Protein AF-A0A922MBJ9-F1 (afdb_monomer)

InterPro domains:
  IPR007144 Small-subunit processome, Utp11 [PF03998] (1-184)
  IPR007144 Small-subunit processome, Utp11 [PTHR12838] (1-184)

Foldseek 3Di:
DVQWDDDPNDIDGRDDDDDDDPVRVLVVLVVVLVVLVVVLVVLVVVLVVLVVVDPCQVVVLVDDDDDDDDDDPPCVVVDDPCVVLQFDPVCPSRDPDTDHPVVVVVDDDDDDDPVRVVVVVVVNVVSVVVSVVSVVVSQQSVQVSLQSVVVSVCSDPQFDRWAFPAPADSRHHTDTHGPPDDDD

Structure (mmCIF, N/CA/C/O backbone):
data_AF-A0A922MBJ9-F1
#
_entry.id   AF-A0A922MBJ9-F1
#
loop_
_atom_site.group_PDB
_atom_site.id
_atom_site.type_symbol
_atom_site.label_atom_id
_atom_site.label_alt_id
_atom_site.label_comp_id
_atom_site.label_asym_id
_atom_site.label_entity_id
_atom_site.label_seq_id
_atom_site.pdbx_PDB_ins_code
_atom_site.Cartn_x
_atom_site.Cartn_y
_atom_site.Cartn_z
_atom_site.occupancy
_atom_site.B_iso_or_equiv
_atom_site.auth_seq_id
_atom_site.auth_comp_id
_atom_site.auth_asym_id
_atom_site.auth_atom_id
_atom_site.pdbx_PDB_model_num
ATOM 1 N N . MET A 1 1 ? 30.574 26.073 -37.437 1.00 51.22 1 MET A N 1
ATOM 2 C CA . MET A 1 1 ? 29.374 25.923 -38.297 1.00 51.22 1 MET A CA 1
ATOM 3 C C . MET A 1 1 ? 29.101 24.471 -38.732 1.00 51.22 1 MET A C 1
ATOM 5 O O . MET A 1 1 ? 28.467 24.276 -39.755 1.00 51.22 1 MET A O 1
ATOM 9 N N . ILE A 1 2 ? 29.544 23.437 -38.000 1.00 61.09 2 ILE A N 1
ATOM 10 C CA . ILE A 1 2 ? 29.374 22.032 -38.445 1.00 61.09 2 ILE A CA 1
ATOM 11 C C . ILE A 1 2 ? 28.211 21.325 -37.716 1.00 61.09 2 ILE A C 1
ATOM 13 O O . ILE A 1 2 ? 27.578 20.460 -38.304 1.00 61.09 2 ILE A O 1
ATOM 17 N N . ASN A 1 3 ? 27.855 21.749 -36.493 1.00 62.28 3 ASN A N 1
ATOM 18 C CA . ASN A 1 3 ? 26.753 21.175 -35.700 1.00 62.28 3 ASN A CA 1
ATOM 19 C C . ASN A 1 3 ? 25.772 22.255 -35.203 1.00 62.28 3 ASN A C 1
ATOM 21 O O . ASN A 1 3 ? 25.404 22.264 -34.034 1.00 62.28 3 ASN A O 1
ATOM 25 N N . SER A 1 4 ? 25.386 23.214 -36.047 1.00 74.44 4 SER A N 1
ATOM 26 C CA . SER A 1 4 ? 24.343 24.189 -35.699 1.00 74.44 4 SER A CA 1
ATOM 27 C C . SER A 1 4 ? 23.245 24.200 -36.755 1.00 74.44 4 SER A C 1
ATOM 29 O O . SER A 1 4 ? 23.520 24.146 -37.954 1.00 74.44 4 SER A O 1
ATOM 31 N N . ARG A 1 5 ? 21.986 24.236 -36.309 1.00 78.06 5 ARG A N 1
ATOM 32 C CA . ARG A 1 5 ? 20.805 24.303 -37.175 1.00 78.06 5 ARG A CA 1
ATOM 33 C C . ARG A 1 5 ? 20.012 25.552 -36.819 1.00 78.06 5 ARG A C 1
ATOM 35 O O . ARG A 1 5 ? 19.712 25.781 -35.652 1.00 78.06 5 ARG A O 1
ATOM 42 N N . VAL A 1 6 ? 19.665 26.348 -37.826 1.00 79.88 6 VAL A N 1
ATOM 43 C CA . VAL A 1 6 ? 18.756 27.485 -37.645 1.00 79.88 6 VAL A CA 1
ATOM 44 C C . VAL A 1 6 ? 17.330 26.952 -37.605 1.00 79.88 6 VAL A C 1
ATOM 46 O O . VAL A 1 6 ? 16.907 26.248 -38.528 1.00 79.88 6 VAL A O 1
ATOM 49 N N . LYS A 1 7 ? 16.601 27.263 -36.535 1.00 79.44 7 LYS A N 1
ATOM 50 C CA . LYS A 1 7 ? 15.170 26.987 -36.408 1.00 79.44 7 LYS A CA 1
ATOM 51 C C . LYS A 1 7 ? 14.490 28.296 -36.017 1.00 79.44 7 LYS A C 1
ATOM 53 O O . LYS A 1 7 ? 14.923 28.942 -35.076 1.00 79.44 7 LYS A O 1
ATOM 58 N N . ASP A 1 8 ? 13.506 28.718 -36.807 1.00 79.69 8 ASP A N 1
ATOM 59 C CA . ASP A 1 8 ? 12.743 29.960 -36.595 1.00 79.69 8 ASP A CA 1
ATOM 60 C C . ASP A 1 8 ? 13.605 31.237 -36.457 1.00 79.69 8 ASP A C 1
ATOM 62 O O . ASP A 1 8 ? 13.250 32.175 -35.755 1.00 79.69 8 ASP A O 1
ATOM 66 N N . GLY A 1 9 ? 14.744 31.287 -37.162 1.00 83.50 9 GLY A N 1
ATOM 67 C CA . GLY A 1 9 ? 15.660 32.436 -37.168 1.00 83.50 9 GLY A CA 1
ATOM 68 C C . GLY A 1 9 ? 16.701 32.438 -36.044 1.00 83.50 9 GLY A C 1
ATOM 69 O O . GLY A 1 9 ? 17.634 33.236 -36.097 1.00 83.50 9 GLY A O 1
ATOM 70 N N . GLU A 1 10 ? 16.609 31.512 -35.086 1.00 80.88 10 GLU A N 1
ATOM 71 C CA . GLU A 1 10 ? 17.580 31.351 -34.003 1.00 80.88 10 GLU A CA 1
ATOM 72 C C . GLU A 1 10 ? 18.532 30.177 -34.274 1.00 80.88 10 GLU A C 1
ATOM 74 O O . GLU A 1 10 ? 18.148 29.108 -34.765 1.00 80.88 10 GLU A O 1
ATOM 79 N N . HIS A 1 11 ? 19.817 30.383 -33.976 1.00 78.56 11 HIS A N 1
ATOM 80 C CA . HIS A 1 11 ? 20.835 29.345 -34.095 1.00 78.56 11 HIS A CA 1
ATOM 81 C C . HIS A 1 11 ? 20.787 28.428 -32.871 1.00 78.56 11 HIS A C 1
ATOM 83 O O . HIS A 1 11 ? 21.169 28.836 -31.778 1.00 78.56 11 HIS A O 1
ATOM 89 N N . HIS A 1 12 ? 20.394 27.170 -33.072 1.00 78.44 12 HIS A N 1
ATOM 90 C CA . HIS A 1 12 ? 20.531 26.132 -32.056 1.00 78.44 12 HIS A CA 1
ATOM 91 C C . HIS A 1 12 ? 21.779 25.293 -32.334 1.00 78.44 12 HIS A C 1
ATOM 93 O O . HIS A 1 12 ? 21.979 24.798 -33.451 1.00 78.44 12 HIS A O 1
ATOM 99 N N . GLU A 1 13 ? 22.618 25.116 -31.317 1.00 77.50 13 GLU A N 1
ATOM 100 C CA . GLU A 1 13 ? 23.660 24.093 -31.338 1.00 77.50 13 GLU A CA 1
ATOM 101 C C . GLU A 1 13 ? 22.994 22.722 -31.219 1.00 77.50 13 GLU A C 1
ATOM 103 O O . GLU A 1 13 ? 22.164 22.481 -30.344 1.00 77.50 13 GLU A O 1
ATOM 108 N N . VAL A 1 14 ? 23.308 21.832 -32.157 1.00 73.62 14 VAL A N 1
ATOM 109 C CA . VAL A 1 14 ? 22.841 20.451 -32.109 1.00 73.62 14 VAL A CA 1
ATOM 110 C C . VAL A 1 14 ? 23.765 19.725 -31.143 1.00 73.62 14 VAL A C 1
ATOM 112 O O . VAL A 1 14 ? 24.888 19.364 -31.509 1.00 73.62 14 VAL A O 1
ATOM 115 N N . GLU A 1 15 ? 23.307 19.544 -29.905 1.00 74.25 15 GLU A N 1
ATOM 116 C CA . GLU A 1 15 ? 23.960 18.641 -28.961 1.00 74.25 15 GLU A CA 1
ATOM 117 C C . GLU A 1 15 ? 24.039 17.252 -29.601 1.00 74.25 15 GLU A C 1
ATOM 119 O O . GLU A 1 15 ? 23.050 16.723 -30.117 1.00 74.25 15 GLU A O 1
ATOM 124 N N . LYS A 1 16 ? 25.243 16.677 -29.633 1.00 73.50 16 LYS A N 1
ATOM 125 C CA . LYS A 1 16 ? 25.407 15.296 -30.082 1.00 73.50 16 LYS A CA 1
ATOM 126 C C . LYS A 1 16 ? 24.805 14.396 -29.012 1.00 73.50 16 LYS A C 1
ATOM 128 O O . LYS A 1 16 ? 25.209 14.485 -27.858 1.00 73.50 16 LYS A O 1
ATOM 133 N N . GLU A 1 17 ? 23.862 13.544 -29.400 1.00 76.56 17 GLU A N 1
ATOM 134 C CA . GLU A 1 17 ? 23.378 12.494 -28.508 1.00 76.56 17 GLU A CA 1
ATOM 135 C C . GLU A 1 17 ? 24.539 11.552 -28.167 1.00 76.56 17 GLU A C 1
ATOM 137 O O . GLU A 1 17 ? 25.307 11.156 -29.049 1.00 76.56 17 GLU A O 1
ATOM 142 N N . ASP A 1 18 ? 24.671 11.198 -26.890 1.00 77.62 18 ASP A N 1
ATOM 143 C CA . ASP A 1 18 ? 25.659 10.217 -26.459 1.00 77.62 18 ASP A CA 1
ATOM 144 C C . ASP A 1 18 ? 25.357 8.857 -27.107 1.00 77.62 18 ASP A C 1
ATOM 146 O O . ASP A 1 18 ? 24.307 8.245 -26.889 1.00 77.62 18 ASP A O 1
ATOM 150 N N . GLU A 1 19 ? 26.292 8.354 -27.913 1.00 84.06 19 GLU A N 1
ATOM 151 C CA . GLU A 1 19 ? 26.162 7.039 -28.530 1.00 84.06 19 GLU A CA 1
ATOM 152 C C . GLU A 1 19 ? 26.493 5.943 -27.506 1.00 84.06 19 GLU A C 1
ATOM 154 O O . GLU A 1 19 ? 27.605 5.853 -26.982 1.00 84.06 19 GLU A O 1
ATOM 159 N N . HIS A 1 20 ? 25.523 5.072 -27.222 1.00 87.12 20 HIS A N 1
ATOM 160 C CA . HIS A 1 20 ? 25.706 3.934 -26.322 1.00 87.12 20 HIS A CA 1
ATOM 161 C C . HIS A 1 20 ? 25.663 2.603 -27.071 1.00 87.12 20 HIS A C 1
ATOM 163 O O . HIS A 1 20 ? 24.781 2.340 -27.895 1.00 87.12 20 HIS A O 1
ATOM 169 N N . SER A 1 21 ? 26.572 1.698 -26.712 1.00 91.31 21 SER A N 1
ATOM 170 C CA . SER A 1 21 ? 26.522 0.314 -27.167 1.00 91.31 21 SER A CA 1
ATOM 171 C C . SER A 1 21 ? 25.284 -0.397 -26.607 1.00 91.31 21 SER A C 1
ATOM 173 O O . SER A 1 21 ? 24.759 -0.072 -25.537 1.00 91.31 21 SER A O 1
ATOM 175 N N . LYS A 1 22 ? 24.827 -1.450 -27.296 1.00 88.62 22 LYS A N 1
ATOM 176 C CA . LYS A 1 22 ? 23.700 -2.275 -26.821 1.00 88.62 22 LYS A CA 1
ATOM 177 C C . LYS A 1 22 ? 23.957 -2.875 -25.434 1.00 88.62 22 LYS A C 1
ATOM 179 O O . LYS A 1 22 ? 23.008 -3.114 -24.691 1.00 88.62 22 LYS A O 1
ATOM 184 N N . GLU A 1 23 ? 25.214 -3.146 -25.095 1.00 89.38 23 GLU A N 1
ATOM 185 C CA . GLU A 1 23 ? 25.603 -3.690 -23.792 1.00 89.38 23 GLU A CA 1
ATOM 186 C C . GLU A 1 23 ? 25.544 -2.626 -22.696 1.00 89.38 23 GLU A C 1
ATOM 188 O O . GLU A 1 23 ? 24.995 -2.891 -21.627 1.00 89.38 23 GLU A O 1
ATOM 193 N N . GLN A 1 24 ? 26.003 -1.405 -22.988 1.00 91.62 24 GLN A N 1
ATOM 194 C CA . GLN A 1 24 ? 25.900 -0.264 -22.074 1.00 91.62 24 GLN A CA 1
ATOM 195 C C . GLN A 1 24 ? 24.434 0.047 -21.750 1.00 91.62 24 GLN A C 1
ATOM 197 O O . GLN A 1 24 ? 24.068 0.136 -20.579 1.00 91.62 24 GLN A O 1
ATOM 202 N N . VAL A 1 25 ? 23.560 0.078 -22.763 1.00 90.81 25 VAL A N 1
ATOM 203 C CA . VAL A 1 25 ? 22.114 0.290 -22.567 1.00 90.81 25 VAL A CA 1
ATOM 204 C C . VAL A 1 25 ? 21.496 -0.796 -21.676 1.00 90.81 25 VAL A C 1
ATOM 206 O O . VAL A 1 25 ? 20.683 -0.493 -20.801 1.00 90.81 25 VAL A O 1
ATOM 209 N N . LYS A 1 26 ? 21.877 -2.068 -21.858 1.00 90.81 26 LYS A N 1
ATOM 210 C CA . LYS A 1 26 ? 21.404 -3.174 -21.004 1.00 90.81 2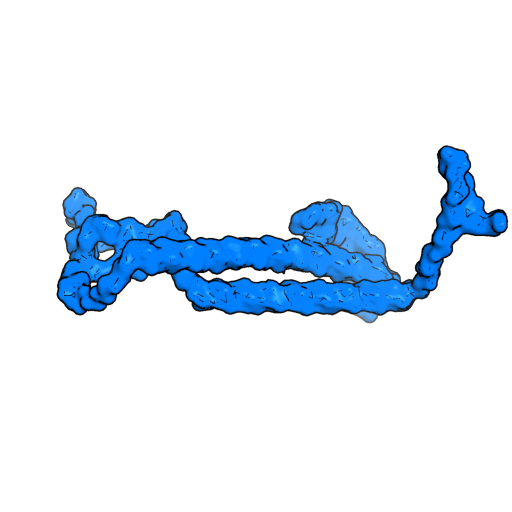6 LYS A CA 1
ATOM 211 C C . LYS A 1 26 ? 21.894 -3.041 -19.563 1.00 90.81 26 LYS A C 1
ATOM 213 O O . LYS A 1 26 ? 21.137 -3.341 -18.635 1.00 90.81 26 LYS A O 1
ATOM 218 N N . LEU A 1 27 ? 23.140 -2.608 -19.371 1.00 93.31 27 LEU A N 1
ATOM 219 C CA . LEU A 1 27 ? 23.712 -2.381 -18.049 1.00 93.31 27 LEU A CA 1
ATOM 220 C C . LEU A 1 27 ? 22.966 -1.258 -17.320 1.00 93.31 27 LEU A C 1
ATOM 222 O O . LEU A 1 27 ? 22.510 -1.482 -16.199 1.00 93.31 27 LEU A O 1
ATOM 226 N N . MET A 1 28 ? 22.759 -0.110 -17.974 1.00 92.88 28 MET A N 1
ATOM 227 C CA . MET A 1 28 ? 22.003 1.024 -17.422 1.00 92.88 28 MET A CA 1
ATOM 228 C C . MET A 1 28 ? 20.582 0.610 -17.023 1.00 92.88 28 MET A C 1
ATOM 230 O O . MET A 1 28 ? 20.195 0.764 -15.869 1.00 92.88 28 MET A O 1
ATOM 234 N N . GLN A 1 29 ? 19.844 -0.061 -17.915 1.00 92.62 29 GLN A N 1
ATOM 235 C CA . GLN A 1 29 ? 18.499 -0.559 -17.596 1.00 92.62 29 GLN A CA 1
ATOM 236 C C . GLN A 1 29 ? 18.480 -1.539 -16.416 1.00 92.62 29 GLN A C 1
ATOM 238 O O . GLN A 1 29 ? 17.515 -1.589 -15.654 1.00 92.62 29 GLN A O 1
ATOM 243 N N . THR A 1 30 ? 19.526 -2.355 -16.268 1.00 93.81 30 THR A N 1
ATOM 244 C CA . THR A 1 30 ? 19.639 -3.290 -15.142 1.00 93.81 30 THR A CA 1
ATOM 245 C C . THR A 1 30 ? 19.864 -2.544 -13.827 1.00 93.81 30 THR A C 1
ATOM 247 O O . THR A 1 30 ? 19.283 -2.928 -12.809 1.00 93.81 30 THR A O 1
ATOM 250 N N . GLN A 1 31 ? 20.661 -1.471 -13.841 1.00 96.06 31 GLN A N 1
ATOM 251 C CA . GLN A 1 31 ? 20.854 -0.596 -12.684 1.00 96.06 31 GLN A CA 1
ATOM 252 C C . GLN A 1 31 ? 19.548 0.114 -12.303 1.00 96.06 31 GLN A C 1
ATOM 254 O O . GLN A 1 31 ? 19.146 0.042 -11.139 1.00 96.06 31 GLN A O 1
ATOM 259 N N . ASP A 1 32 ? 18.836 0.687 -13.277 1.00 96.19 32 ASP A N 1
ATOM 260 C CA . ASP A 1 32 ? 17.548 1.362 -13.064 1.00 96.19 32 ASP A CA 1
ATOM 261 C C . ASP A 1 32 ? 16.500 0.415 -12.472 1.00 96.19 32 ASP A C 1
ATOM 263 O O . ASP A 1 32 ? 15.824 0.728 -11.488 1.00 96.19 32 ASP A O 1
ATOM 267 N N . LEU A 1 33 ? 16.399 -0.797 -13.022 1.00 95.88 33 LEU A N 1
ATOM 268 C CA . LEU A 1 33 ? 15.495 -1.831 -12.526 1.00 95.88 33 LEU A CA 1
ATOM 269 C C . LEU A 1 33 ? 15.840 -2.233 -11.090 1.00 95.88 33 LEU A C 1
ATOM 271 O O . LEU A 1 33 ? 14.948 -2.355 -10.251 1.00 95.88 33 LEU A O 1
ATOM 275 N N . LYS A 1 34 ? 17.129 -2.385 -10.768 1.00 96.94 34 LYS A N 1
ATOM 276 C CA . LYS A 1 34 ? 17.573 -2.677 -9.399 1.00 96.94 34 LYS A CA 1
ATOM 277 C C . LYS A 1 34 ? 17.226 -1.535 -8.441 1.00 96.94 34 LYS A C 1
ATOM 279 O O . LYS A 1 34 ? 16.777 -1.800 -7.324 1.00 96.94 34 LYS A O 1
ATOM 284 N N . TYR A 1 35 ? 17.388 -0.288 -8.873 1.00 97.75 35 TYR A N 1
ATOM 285 C CA . TYR A 1 35 ? 17.034 0.889 -8.086 1.00 97.75 35 TYR A CA 1
ATOM 286 C C . TYR A 1 35 ? 15.529 0.951 -7.795 1.00 97.75 35 TYR A C 1
ATOM 288 O O . TYR A 1 35 ? 15.136 1.093 -6.635 1.00 97.75 35 TYR A O 1
ATOM 296 N N . ILE A 1 36 ? 14.678 0.766 -8.808 1.00 97.38 36 ILE A N 1
ATOM 297 C CA . ILE A 1 36 ? 13.220 0.745 -8.621 1.00 97.38 36 ILE A CA 1
ATOM 298 C C . ILE A 1 36 ? 12.795 -0.421 -7.722 1.00 97.38 36 ILE A C 1
ATOM 300 O O . ILE A 1 36 ? 12.010 -0.212 -6.798 1.00 97.38 36 ILE A O 1
ATOM 304 N N . ASN A 1 37 ? 13.377 -1.611 -7.892 1.00 96.62 37 ASN A N 1
ATOM 305 C CA . ASN A 1 37 ? 13.102 -2.760 -7.024 1.00 96.62 37 ASN A CA 1
ATOM 306 C C . ASN A 1 37 ? 13.471 -2.477 -5.563 1.00 96.62 37 ASN A C 1
ATOM 308 O O . ASN A 1 37 ? 12.710 -2.807 -4.646 1.00 96.62 37 ASN A O 1
ATOM 312 N N . MET A 1 38 ? 14.621 -1.840 -5.333 1.00 97.75 38 MET A N 1
ATOM 313 C CA . MET A 1 38 ? 15.039 -1.403 -4.004 1.00 97.75 38 MET A CA 1
ATOM 314 C C . MET A 1 38 ? 14.026 -0.415 -3.415 1.00 97.75 38 MET A C 1
ATOM 316 O O . MET A 1 38 ? 13.579 -0.607 -2.285 1.00 97.75 38 MET A O 1
ATOM 320 N N . LYS A 1 39 ? 13.617 0.612 -4.174 1.00 97.88 39 LYS A N 1
ATOM 321 C CA . LYS A 1 39 ? 12.625 1.597 -3.716 1.00 97.88 39 LYS A CA 1
ATOM 322 C C . LYS A 1 39 ? 11.278 0.949 -3.406 1.00 97.88 39 LYS A C 1
ATOM 324 O O . LYS A 1 39 ? 10.756 1.179 -2.320 1.00 97.88 39 LYS A O 1
ATOM 329 N N . ARG A 1 40 ? 10.769 0.069 -4.274 1.00 97.06 40 ARG A N 1
ATOM 330 C CA . ARG A 1 40 ? 9.534 -0.692 -4.022 1.00 97.06 40 ARG A CA 1
ATOM 331 C C . ARG A 1 40 ? 9.631 -1.514 -2.738 1.00 97.06 40 ARG A C 1
ATOM 333 O O . ARG A 1 40 ? 8.699 -1.523 -1.940 1.00 97.06 40 ARG A O 1
ATOM 340 N N . THR A 1 41 ? 10.767 -2.173 -2.508 1.00 97.25 41 THR A N 1
ATOM 341 C CA . THR A 1 41 ? 10.995 -2.978 -1.295 1.00 97.25 41 THR A CA 1
ATOM 342 C C . THR A 1 41 ? 10.992 -2.113 -0.035 1.00 97.25 41 THR A C 1
ATOM 344 O O . THR A 1 41 ? 10.409 -2.502 0.977 1.00 97.25 41 THR A O 1
ATOM 347 N N . ILE A 1 42 ? 11.614 -0.932 -0.086 1.00 97.19 42 ILE A N 1
ATOM 348 C CA . ILE A 1 42 ? 11.593 0.038 1.018 1.00 97.19 42 ILE A CA 1
ATOM 349 C C . ILE A 1 42 ? 10.156 0.488 1.307 1.00 97.19 42 ILE A C 1
ATOM 351 O O . ILE A 1 42 ? 9.742 0.466 2.466 1.00 97.19 42 ILE A O 1
ATOM 355 N N . GLU A 1 43 ? 9.388 0.843 0.273 1.00 97.31 43 GLU A N 1
ATOM 356 C CA . GLU A 1 43 ? 7.984 1.245 0.428 1.00 97.31 43 GLU A CA 1
ATOM 357 C C . GLU A 1 43 ? 7.134 0.107 1.006 1.00 97.31 43 GLU A C 1
ATOM 359 O O . GLU A 1 43 ? 6.439 0.313 1.997 1.00 97.31 43 GLU A O 1
ATOM 364 N N . SER A 1 44 ? 7.276 -1.117 0.492 1.00 97.00 44 SER A N 1
ATOM 365 C CA . SER A 1 44 ? 6.560 -2.301 0.994 1.00 97.00 44 SER A CA 1
ATOM 366 C C . SER A 1 44 ? 6.853 -2.562 2.476 1.00 97.00 44 SER A C 1
ATOM 368 O O . SER A 1 44 ? 5.945 -2.773 3.277 1.00 97.00 44 SER A O 1
ATOM 370 N N . ARG A 1 45 ? 8.127 -2.482 2.886 1.00 97.06 45 ARG A N 1
ATOM 371 C CA . ARG A 1 45 ? 8.515 -2.631 4.299 1.00 97.06 45 ARG A CA 1
ATOM 372 C C . ARG A 1 45 ? 7.933 -1.522 5.172 1.00 97.06 45 ARG A C 1
ATOM 374 O O . ARG A 1 45 ? 7.523 -1.787 6.302 1.00 97.06 45 ARG A O 1
ATOM 381 N N . ARG A 1 46 ? 7.894 -0.284 4.668 1.00 96.06 46 ARG A N 1
ATOM 382 C CA . ARG A 1 46 ? 7.308 0.848 5.393 1.00 96.06 46 ARG A CA 1
ATOM 383 C C . ARG A 1 46 ? 5.797 0.688 5.547 1.00 96.06 46 ARG A C 1
ATOM 385 O O . ARG A 1 46 ? 5.307 0.915 6.648 1.00 96.06 46 ARG A O 1
ATOM 392 N N . ILE A 1 47 ? 5.097 0.255 4.498 1.00 96.25 47 ILE A N 1
ATOM 393 C CA . ILE A 1 47 ? 3.665 -0.073 4.528 1.00 96.25 47 ILE A CA 1
ATOM 394 C C . ILE A 1 47 ? 3.399 -1.135 5.592 1.00 96.25 47 ILE A C 1
ATOM 396 O O . ILE A 1 47 ? 2.607 -0.879 6.492 1.00 96.25 47 ILE A O 1
ATOM 400 N N . ASN A 1 48 ? 4.124 -2.257 5.568 1.00 94.94 48 ASN A N 1
ATOM 401 C CA . ASN A 1 48 ? 3.941 -3.338 6.541 1.00 94.94 48 ASN A CA 1
ATOM 402 C C . ASN A 1 48 ? 4.163 -2.861 7.982 1.00 94.94 48 ASN A C 1
ATOM 404 O O . ASN A 1 48 ? 3.397 -3.208 8.876 1.00 94.94 48 ASN A O 1
ATOM 408 N N . ARG A 1 49 ? 5.180 -2.021 8.220 1.00 94.31 49 ARG A N 1
ATOM 409 C CA . ARG A 1 49 ? 5.437 -1.447 9.550 1.00 94.31 49 ARG A CA 1
ATOM 410 C C . ARG A 1 49 ? 4.314 -0.512 10.005 1.00 94.31 49 ARG A C 1
ATOM 412 O O . ARG A 1 49 ? 3.916 -0.576 11.162 1.00 94.31 49 ARG A O 1
ATOM 419 N N . LEU A 1 50 ? 3.821 0.351 9.113 1.00 92.94 50 LEU A N 1
ATOM 420 C CA . LEU A 1 50 ? 2.711 1.260 9.410 1.00 92.94 50 LEU A CA 1
ATOM 421 C C . LEU A 1 50 ? 1.410 0.489 9.658 1.00 92.94 50 LEU A C 1
ATOM 423 O O . LEU A 1 50 ? 0.702 0.804 10.605 1.00 92.94 50 LEU A O 1
ATOM 427 N N . GLN A 1 51 ? 1.123 -0.541 8.860 1.00 91.31 51 GLN A N 1
ATOM 428 C CA . GLN A 1 51 ? -0.030 -1.422 9.056 1.00 91.31 51 GLN A CA 1
ATOM 429 C C . GLN A 1 51 ? 0.065 -2.192 10.375 1.00 91.31 51 GLN A C 1
ATOM 431 O O . GLN A 1 51 ? -0.913 -2.238 11.104 1.00 91.31 51 GLN A O 1
ATOM 436 N N . ALA A 1 52 ? 1.237 -2.725 10.730 1.00 89.88 52 ALA A N 1
ATOM 437 C CA . ALA A 1 52 ? 1.430 -3.433 11.996 1.00 89.88 52 ALA A CA 1
ATOM 438 C C . ALA A 1 52 ? 1.244 -2.527 13.226 1.00 89.88 52 ALA A C 1
ATOM 440 O O . ALA A 1 52 ? 0.765 -2.980 14.260 1.00 89.88 52 ALA A O 1
ATOM 441 N N . GLN A 1 53 ? 1.606 -1.245 13.120 1.00 88.38 53 GLN A N 1
ATOM 442 C CA . GLN A 1 53 ? 1.366 -0.259 14.177 1.00 88.38 53 GLN A CA 1
ATOM 443 C C . GLN A 1 53 ? -0.115 0.150 14.273 1.00 88.38 53 GLN A C 1
ATOM 445 O O . GLN A 1 53 ? -0.569 0.614 15.318 1.00 88.38 53 GLN A O 1
ATOM 450 N N . LEU A 1 54 ? -0.867 0.035 13.180 1.00 86.31 54 LEU A N 1
ATOM 451 C CA . LEU A 1 54 ? -2.220 0.555 13.071 1.00 86.31 54 LEU A CA 1
ATOM 452 C C . LEU A 1 54 ? -3.229 -0.579 13.256 1.00 86.31 54 LEU A C 1
ATOM 454 O O . LEU A 1 54 ? -3.481 -1.355 12.347 1.00 86.31 54 LEU A O 1
ATOM 458 N N . HIS A 1 55 ? -3.877 -0.637 14.417 1.00 78.00 55 HIS A N 1
ATOM 459 C CA . HIS A 1 55 ? -4.855 -1.687 14.743 1.00 78.00 55 HIS A CA 1
ATOM 460 C C . HIS A 1 55 ? -6.146 -1.668 13.894 1.00 78.00 55 HIS A C 1
ATOM 462 O O . HIS A 1 55 ? -7.023 -2.496 14.112 1.00 78.00 55 HIS A O 1
ATOM 468 N N . MET A 1 56 ? -6.290 -0.719 12.956 1.00 79.44 56 MET A N 1
ATOM 469 C CA . MET A 1 56 ? -7.406 -0.592 11.999 1.00 79.44 56 MET A CA 1
ATOM 470 C C . MET A 1 56 ? -8.825 -0.666 12.602 1.00 79.44 56 MET A C 1
ATOM 472 O O . MET A 1 56 ? -9.788 -0.923 11.884 1.00 79.44 56 MET A O 1
ATOM 476 N N . THR A 1 57 ? -8.979 -0.377 13.898 1.00 82.00 57 THR A N 1
ATOM 477 C CA . THR A 1 57 ? -10.251 -0.500 14.635 1.00 82.00 57 THR A CA 1
ATOM 478 C C . THR A 1 57 ? -11.376 0.314 14.004 1.00 82.00 57 THR A C 1
ATOM 480 O O . THR A 1 57 ? -12.463 -0.202 13.786 1.00 82.00 57 THR A O 1
ATOM 483 N N . ASP A 1 58 ? -11.093 1.560 13.622 1.00 79.00 58 ASP A N 1
ATOM 484 C CA . ASP A 1 58 ? -12.098 2.463 13.046 1.00 79.00 58 ASP A CA 1
ATOM 485 C C . ASP A 1 58 ? -12.553 1.985 11.662 1.00 79.00 58 ASP A C 1
ATOM 487 O O . ASP A 1 58 ? -13.713 2.123 11.290 1.00 79.00 58 ASP A O 1
ATOM 491 N N . VAL A 1 59 ? -11.633 1.394 10.891 1.00 78.69 59 VAL A N 1
ATOM 492 C CA . VAL A 1 59 ? -11.953 0.828 9.576 1.00 78.69 59 VAL A CA 1
ATOM 493 C C . VAL A 1 59 ? -12.843 -0.398 9.755 1.00 78.69 59 VAL A C 1
ATOM 495 O O . VAL A 1 59 ? -13.839 -0.527 9.050 1.00 78.69 59 VAL A O 1
ATOM 498 N N . ALA A 1 60 ? -12.532 -1.253 10.734 1.00 79.12 60 ALA A N 1
ATOM 499 C CA . ALA A 1 60 ? -13.329 -2.433 11.052 1.00 79.12 60 ALA A CA 1
ATOM 500 C C . ALA A 1 60 ? -14.775 -2.081 11.458 1.00 79.12 60 ALA A C 1
ATOM 502 O O . ALA A 1 60 ? -15.711 -2.809 11.120 1.00 79.12 60 ALA A O 1
ATOM 503 N N . GLU A 1 61 ? -14.982 -0.951 12.143 1.00 80.38 61 GLU A N 1
ATOM 504 C CA . GLU A 1 61 ? -16.322 -0.458 12.487 1.00 80.38 61 GLU A CA 1
ATOM 505 C C . GLU A 1 61 ? -17.138 -0.081 11.241 1.00 80.38 61 GLU A C 1
ATOM 507 O O . GLU A 1 61 ? -18.307 -0.465 11.137 1.00 80.38 61 GLU A O 1
ATOM 512 N N . VAL A 1 62 ? -16.514 0.573 10.256 1.00 81.19 62 VAL A N 1
ATOM 513 C CA . VAL A 1 62 ? -17.172 1.007 9.009 1.00 81.19 62 VAL A CA 1
ATOM 514 C C . VAL A 1 62 ? -17.371 -0.146 8.022 1.00 81.19 62 VAL A C 1
ATOM 516 O O . VAL A 1 62 ? -18.353 -0.158 7.279 1.00 81.19 62 VAL A O 1
ATOM 519 N N . THR A 1 63 ? -16.484 -1.144 8.004 1.00 83.62 63 THR A N 1
ATOM 520 C CA . THR A 1 63 ? -16.608 -2.269 7.067 1.00 83.62 63 THR A CA 1
ATOM 521 C C . THR A 1 63 ? -17.872 -3.092 7.344 1.00 83.62 63 THR A C 1
ATOM 523 O O . THR A 1 63 ? -18.085 -3.512 8.491 1.00 83.62 63 THR A O 1
ATOM 526 N N . PRO A 1 64 ? -18.726 -3.344 6.332 1.00 85.62 64 PRO A N 1
ATOM 527 C CA . PRO A 1 64 ? -19.906 -4.180 6.509 1.00 85.62 64 PRO A CA 1
ATOM 528 C C . PRO A 1 64 ? -19.475 -5.612 6.841 1.00 85.62 64 PRO A C 1
ATOM 530 O O . PRO A 1 64 ? -18.586 -6.167 6.201 1.00 85.62 64 PRO A O 1
ATOM 533 N N . ASN A 1 65 ? -20.092 -6.194 7.867 1.00 85.50 65 ASN A N 1
ATOM 534 C CA . ASN A 1 65 ? -19.870 -7.575 8.279 1.00 85.50 65 ASN A CA 1
ATOM 535 C C . ASN A 1 65 ? -21.196 -8.164 8.771 1.00 85.50 65 ASN A C 1
ATOM 537 O O . ASN A 1 65 ? -21.989 -7.456 9.395 1.00 85.50 65 ASN A O 1
ATOM 541 N N . THR A 1 66 ? -21.417 -9.444 8.499 1.00 89.69 66 THR A N 1
ATOM 542 C CA . THR A 1 66 ? -22.594 -10.202 8.924 1.00 89.69 66 THR A CA 1
ATOM 543 C C . THR A 1 66 ? -22.252 -11.022 10.161 1.00 89.69 66 THR A C 1
ATOM 545 O O . THR A 1 66 ? -21.354 -11.862 10.122 1.00 89.69 66 THR A O 1
ATOM 548 N N . HIS A 1 67 ? -22.975 -10.798 11.256 1.00 88.81 67 HIS A N 1
ATOM 549 C CA . HIS A 1 67 ? -22.896 -11.629 12.454 1.00 88.81 67 HIS A CA 1
ATOM 550 C C . HIS A 1 67 ? -24.274 -12.227 12.730 1.00 88.81 67 HIS A C 1
ATOM 552 O O . HIS A 1 67 ? -25.230 -11.487 12.953 1.00 88.81 67 HIS A O 1
ATOM 558 N N . THR A 1 68 ? -24.365 -13.553 12.669 1.00 92.06 68 THR A N 1
ATOM 559 C CA . THR A 1 68 ? -25.623 -14.293 12.801 1.00 92.06 68 THR A CA 1
ATOM 560 C C . THR A 1 68 ? -25.749 -14.841 14.216 1.00 92.06 68 THR A C 1
ATOM 562 O O . THR A 1 68 ? -24.848 -15.536 14.687 1.00 92.06 68 THR A O 1
ATOM 565 N N . PHE A 1 69 ? -26.863 -14.540 14.880 1.00 90.94 69 PHE A N 1
ATOM 566 C CA . PHE A 1 69 ? -27.227 -15.142 16.159 1.00 90.94 69 PHE A CA 1
ATOM 567 C C . PHE A 1 69 ? -28.171 -16.315 15.916 1.00 90.94 69 PHE A C 1
ATOM 569 O O . PHE A 1 69 ? -29.105 -16.200 15.128 1.00 90.94 69 PHE A O 1
ATOM 576 N N . PHE A 1 70 ? -27.916 -17.429 16.597 1.00 92.75 70 PHE A N 1
ATOM 577 C CA . PHE A 1 70 ? -28.822 -18.572 16.632 1.00 92.75 70 PHE A CA 1
ATOM 578 C C . PHE A 1 70 ? -29.655 -18.479 17.907 1.00 92.75 70 PHE A C 1
ATOM 580 O O . PHE A 1 70 ? -29.098 -18.274 18.991 1.00 92.75 70 PHE A O 1
ATOM 587 N N . VAL A 1 71 ? -30.969 -18.579 17.752 1.00 91.94 71 VAL A N 1
ATOM 588 C CA . VAL A 1 71 ? -31.967 -18.407 18.811 1.00 91.94 71 VAL A CA 1
ATOM 589 C C . VAL A 1 71 ? -32.972 -19.555 18.696 1.00 91.94 71 VAL A C 1
ATOM 591 O O . VAL A 1 71 ? -33.099 -20.147 17.621 1.00 91.94 71 VAL A O 1
ATOM 594 N N . GLU A 1 72 ? -33.628 -19.912 19.797 1.00 89.94 72 GLU A N 1
ATOM 595 C CA . GLU A 1 72 ? -34.658 -20.949 19.792 1.00 89.94 72 GLU A CA 1
ATOM 596 C C . GLU A 1 72 ? -35.945 -20.484 19.092 1.00 89.94 72 GLU A C 1
ATOM 598 O O . GLU A 1 72 ? -36.204 -19.290 18.904 1.00 89.94 72 GLU A O 1
ATOM 603 N N . GLU A 1 73 ? -36.753 -21.456 18.668 1.00 85.94 73 GLU A N 1
ATOM 604 C CA . GLU A 1 73 ? -37.968 -21.212 17.896 1.00 85.94 73 GLU A CA 1
ATOM 605 C C . GLU A 1 73 ? -38.981 -20.404 18.727 1.00 85.94 73 GLU A C 1
ATOM 607 O O . GLU A 1 73 ? -39.405 -20.816 19.804 1.00 85.94 73 GLU A O 1
ATOM 612 N N . GLY A 1 74 ? -39.361 -19.223 18.228 1.00 84.50 74 GLY A N 1
ATOM 613 C CA . GLY A 1 74 ? -40.288 -18.301 18.898 1.00 84.50 74 GLY A CA 1
ATOM 614 C C . GLY A 1 74 ? -39.628 -17.121 19.620 1.00 84.50 74 GLY A C 1
ATOM 615 O O . GLY A 1 74 ? -40.261 -16.073 19.740 1.00 84.50 74 GLY A O 1
ATOM 616 N N . GLU A 1 75 ? -38.353 -17.223 20.000 1.00 83.81 75 GLU A N 1
ATOM 617 C CA . GLU A 1 75 ? -37.599 -16.137 20.654 1.00 83.81 75 GLU A CA 1
ATOM 618 C C . GLU A 1 75 ? -37.082 -15.070 19.668 1.00 83.81 75 GLU A C 1
ATOM 620 O O . GLU A 1 75 ? -36.630 -13.998 20.071 1.00 83.81 75 GLU A O 1
ATOM 625 N N . GLU A 1 76 ? -37.183 -15.321 18.359 1.00 83.25 76 GLU A N 1
ATOM 626 C CA . GLU A 1 76 ? -36.721 -14.407 17.305 1.00 83.25 76 GLU A CA 1
ATOM 627 C C . GLU A 1 76 ? -37.392 -13.024 17.355 1.00 83.25 76 GLU A C 1
ATOM 629 O O . GLU A 1 76 ? -36.780 -12.021 16.986 1.00 83.25 76 GLU A O 1
ATOM 634 N N . LYS A 1 77 ? -38.654 -12.956 17.801 1.00 83.81 77 LYS A N 1
ATOM 635 C CA . LYS A 1 77 ? -39.462 -11.723 17.771 1.00 83.81 77 LYS A CA 1
ATOM 636 C C . LYS A 1 77 ? -39.085 -10.724 18.864 1.00 83.81 77 LYS A C 1
ATOM 638 O O . LYS A 1 77 ? -39.172 -9.523 18.625 1.00 83.81 77 LYS A O 1
ATOM 643 N N . ASP A 1 78 ? -38.633 -11.216 20.015 1.00 87.12 78 ASP A N 1
ATOM 644 C CA . ASP A 1 78 ? -38.302 -10.406 21.195 1.00 87.12 78 ASP A CA 1
ATOM 645 C C . ASP A 1 78 ? -36.781 -10.271 21.401 1.00 87.12 78 ASP A C 1
ATOM 647 O O . ASP A 1 78 ? -36.306 -9.865 22.466 1.00 87.12 78 ASP A O 1
ATOM 651 N N . PHE A 1 79 ? -35.993 -10.617 20.378 1.00 88.25 79 PHE A N 1
ATOM 652 C CA . PHE A 1 79 ? -34.541 -10.663 20.464 1.00 88.25 79 PHE A CA 1
ATOM 653 C C . PHE A 1 79 ? -33.914 -9.261 20.562 1.00 88.25 79 PHE A C 1
ATOM 655 O O . PHE A 1 79 ? -33.805 -8.523 19.580 1.00 88.25 79 PHE A O 1
ATOM 662 N N . ASP A 1 80 ? -33.434 -8.912 21.757 1.00 90.69 80 ASP A N 1
ATOM 663 C CA . ASP A 1 80 ? -32.695 -7.678 22.027 1.00 90.69 80 ASP A CA 1
ATOM 664 C C . ASP A 1 80 ? -31.179 -7.935 22.087 1.00 90.69 80 ASP A C 1
ATOM 666 O O . ASP A 1 80 ? -30.655 -8.598 22.989 1.00 90.69 80 ASP A O 1
ATOM 670 N N . LEU A 1 81 ? -30.456 -7.346 21.132 1.00 89.62 81 LEU A N 1
ATOM 671 C CA . LEU A 1 81 ? -29.000 -7.434 21.014 1.00 89.62 81 LEU A CA 1
ATOM 672 C C . LEU A 1 81 ? -28.255 -6.874 22.233 1.00 89.62 81 LEU A C 1
ATOM 674 O O . LEU A 1 81 ? -27.218 -7.422 22.611 1.00 89.62 81 LEU A O 1
ATOM 678 N N . ALA A 1 82 ? -28.747 -5.785 22.833 1.00 91.19 82 ALA A N 1
ATOM 679 C CA . AL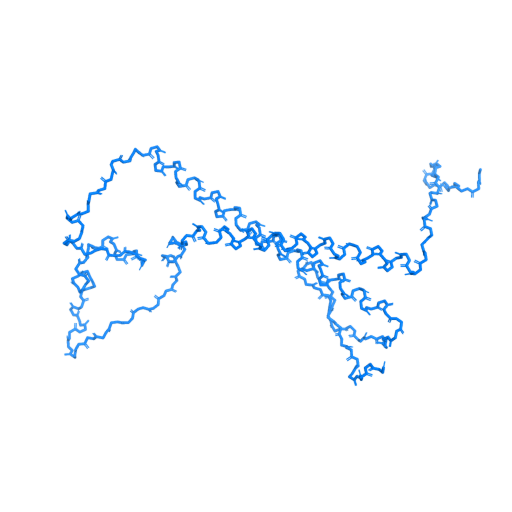A A 1 82 ? -28.077 -5.139 23.961 1.00 91.19 82 ALA A CA 1
ATOM 680 C C . ALA A 1 82 ? -28.102 -6.049 25.192 1.00 91.19 82 ALA A C 1
ATOM 682 O O . ALA A 1 82 ? -27.062 -6.272 25.815 1.00 91.19 82 ALA A O 1
ATOM 683 N N . LYS A 1 83 ? -29.273 -6.635 25.475 1.00 91.06 83 LYS A N 1
ATOM 684 C CA . LYS A 1 83 ? -29.475 -7.596 26.567 1.00 91.06 83 LYS A CA 1
ATOM 685 C C . LYS A 1 83 ? -28.718 -8.894 26.324 1.00 91.06 83 LYS A C 1
ATOM 687 O O . LYS A 1 83 ? -28.038 -9.375 27.218 1.00 91.06 83 LYS A O 1
ATOM 692 N N . ARG A 1 84 ? -28.760 -9.438 25.102 1.00 90.19 84 ARG A N 1
ATOM 693 C CA . ARG A 1 84 ? -28.061 -10.692 24.772 1.00 90.19 84 ARG A CA 1
ATOM 694 C C . ARG A 1 84 ? -26.551 -10.617 25.007 1.00 90.19 84 ARG A C 1
ATOM 696 O O . ARG A 1 84 ? -25.931 -11.638 25.314 1.00 90.19 84 ARG A O 1
ATOM 703 N N . LEU A 1 85 ? -25.969 -9.437 24.797 1.00 90.62 85 LEU A N 1
ATOM 704 C CA . LEU A 1 85 ? -24.538 -9.177 24.941 1.00 90.62 85 LEU A CA 1
ATOM 705 C C . LEU A 1 85 ? -24.160 -8.556 26.299 1.00 90.62 85 LEU A C 1
ATOM 707 O O . LEU A 1 85 ? -22.969 -8.368 26.537 1.00 90.62 85 LEU A O 1
ATOM 711 N N . ASP A 1 86 ? -25.128 -8.240 27.170 1.00 92.94 86 ASP A N 1
ATOM 712 C CA . ASP A 1 86 ? -24.929 -7.463 28.405 1.00 92.94 86 ASP A CA 1
ATOM 713 C C . ASP A 1 86 ? -24.142 -6.164 28.166 1.00 92.94 86 ASP A C 1
ATOM 715 O O . ASP A 1 86 ? -23.240 -5.801 28.922 1.00 92.94 86 ASP A O 1
ATOM 719 N N . THR A 1 87 ? -24.457 -5.452 27.079 1.00 93.31 87 THR A N 1
ATOM 720 C CA . THR A 1 87 ? -23.737 -4.233 26.675 1.00 93.31 87 THR A CA 1
ATOM 721 C C . THR A 1 87 ? -24.664 -3.039 26.538 1.00 93.31 87 THR A C 1
ATOM 723 O O . THR A 1 87 ? -25.835 -3.168 26.187 1.00 93.31 87 THR A O 1
ATOM 726 N N . HIS A 1 88 ? -24.125 -1.844 26.780 1.00 91.44 88 HIS A N 1
ATOM 727 C CA . HIS A 1 88 ? -24.881 -0.611 26.596 1.00 91.44 88 HIS A CA 1
ATOM 728 C C . HIS A 1 88 ? -25.242 -0.399 25.105 1.00 91.44 88 HIS A C 1
ATOM 730 O O . HIS A 1 88 ? -24.359 -0.553 24.253 1.00 91.44 88 HIS A O 1
ATOM 736 N N . PRO A 1 89 ? -26.473 0.039 24.759 1.00 91.88 89 PRO A N 1
ATOM 737 C CA . PRO A 1 89 ? -26.916 0.210 23.368 1.00 91.88 89 PRO A CA 1
ATOM 738 C C . PRO A 1 89 ? -25.986 1.075 22.502 1.00 91.88 89 PRO A C 1
ATOM 740 O O . PRO A 1 89 ? -25.761 0.778 21.331 1.00 91.88 89 PRO A O 1
ATOM 743 N N . ALA A 1 90 ? -25.370 2.108 23.088 1.00 89.62 90 ALA A N 1
ATOM 744 C CA . ALA A 1 90 ? -24.415 2.982 22.395 1.00 89.62 90 ALA A CA 1
ATOM 745 C C . ALA A 1 90 ? -23.138 2.263 21.905 1.00 89.62 90 ALA A C 1
ATOM 747 O O . ALA A 1 90 ? -22.453 2.757 21.010 1.00 89.62 90 ALA A O 1
ATOM 748 N N . LEU A 1 91 ? -22.802 1.102 22.476 1.00 87.62 91 LEU A N 1
ATOM 749 C CA . LEU A 1 91 ? -21.619 0.318 22.113 1.00 87.62 91 LEU A CA 1
ATOM 750 C C . LEU A 1 91 ? -21.904 -0.722 21.023 1.00 87.62 91 LEU A C 1
ATOM 752 O O . LEU A 1 91 ? -20.959 -1.272 20.462 1.00 87.62 91 LEU A O 1
ATOM 756 N N . LEU A 1 92 ? -23.170 -0.954 20.658 1.00 87.25 92 LEU A N 1
ATOM 757 C CA . LEU A 1 92 ? -23.535 -1.922 19.616 1.00 87.25 92 LEU A CA 1
ATOM 758 C C . LEU A 1 92 ? -22.936 -1.564 18.248 1.00 87.25 92 LEU A C 1
ATOM 760 O O . LEU A 1 92 ? -22.561 -2.455 17.483 1.00 87.25 92 LEU A O 1
ATOM 764 N N . GLY A 1 93 ? -22.777 -0.268 17.958 1.00 84.75 93 GLY A N 1
ATOM 765 C CA . GLY A 1 93 ? -22.125 0.204 16.733 1.00 84.75 93 GLY A CA 1
ATOM 766 C C . GLY A 1 93 ? -20.640 -0.172 16.640 1.00 84.75 93 GLY A C 1
ATOM 767 O O . GLY A 1 93 ? -20.122 -0.363 15.540 1.00 84.75 93 GLY A O 1
ATOM 768 N N . ARG A 1 94 ? -19.959 -0.351 17.780 1.00 85.69 94 ARG A N 1
ATOM 769 C CA . ARG A 1 94 ? -18.536 -0.709 17.838 1.00 85.69 94 ARG A CA 1
ATOM 770 C C . ARG A 1 94 ? -18.370 -2.209 17.697 1.00 85.69 94 ARG A C 1
ATOM 772 O O . ARG A 1 94 ? -18.948 -2.956 18.471 1.00 85.69 94 ARG A O 1
ATOM 779 N N . LYS A 1 95 ? -17.592 -2.687 16.728 1.00 84.31 95 LYS A N 1
ATOM 780 C CA . LYS A 1 95 ? -17.464 -4.134 16.447 1.00 84.31 95 LYS A CA 1
ATOM 781 C C . LYS A 1 95 ? -16.259 -4.785 17.124 1.00 84.31 95 LYS A C 1
ATOM 783 O O . LYS A 1 95 ? -16.322 -5.960 17.458 1.00 84.31 95 LYS A O 1
ATOM 788 N N . SER A 1 96 ? -15.169 -4.043 17.316 1.00 84.75 96 SER A N 1
ATOM 789 C CA . SER A 1 96 ? -13.901 -4.601 17.801 1.00 84.75 96 SER A CA 1
ATOM 790 C C . SER A 1 96 ? -13.841 -4.780 19.316 1.00 84.75 96 SER A C 1
ATOM 792 O O . SER A 1 96 ? -13.157 -5.678 19.791 1.00 84.75 96 SER A O 1
ATOM 794 N N . ASN A 1 97 ? -14.516 -3.917 20.079 1.00 87.56 97 ASN A N 1
ATOM 795 C CA . ASN A 1 97 ? -14.517 -3.972 21.538 1.00 87.56 97 ASN A CA 1
ATOM 796 C C . ASN A 1 97 ? -15.897 -3.582 22.090 1.00 87.56 97 ASN A C 1
ATOM 798 O O . ASN A 1 97 ? -16.298 -2.421 21.984 1.00 87.56 97 ASN A O 1
ATOM 802 N N . ARG A 1 98 ? -16.605 -4.563 22.661 1.00 89.62 98 ARG A N 1
ATOM 803 C CA . ARG A 1 98 ? -17.932 -4.431 23.281 1.00 89.62 98 ARG A CA 1
ATOM 804 C C . ARG A 1 98 ? -17.856 -4.935 24.731 1.00 89.62 98 ARG A C 1
ATOM 806 O O . ARG A 1 98 ? -18.138 -6.109 24.963 1.00 89.62 98 ARG A O 1
ATOM 813 N N . PRO A 1 99 ? -17.403 -4.105 25.686 1.00 91.31 99 PRO A N 1
ATOM 814 C CA . PRO A 1 99 ? -17.321 -4.508 27.087 1.00 91.31 99 PRO A CA 1
ATOM 815 C C . PRO A 1 99 ? -18.718 -4.713 27.678 1.00 91.31 99 PRO A C 1
ATOM 817 O O . PRO A 1 99 ? -19.653 -3.979 27.336 1.00 91.31 99 PRO A O 1
ATOM 820 N N . ARG A 1 100 ? -18.843 -5.693 28.578 1.00 92.75 100 ARG A N 1
ATOM 821 C CA . ARG A 1 100 ? -20.070 -5.897 29.354 1.00 92.75 100 ARG A CA 1
ATOM 822 C C . ARG A 1 100 ? -20.253 -4.772 30.365 1.00 92.75 100 ARG A C 1
ATOM 824 O O . ARG A 1 100 ? -19.276 -4.153 30.784 1.00 92.75 100 ARG A O 1
ATOM 831 N N . LEU A 1 101 ? -21.487 -4.545 30.808 1.00 92.06 101 LEU A N 1
ATOM 832 C CA . LEU A 1 101 ? -21.795 -3.559 31.852 1.00 92.06 101 LEU A CA 1
ATOM 833 C C . LEU A 1 101 ? -20.966 -3.805 33.125 1.00 92.06 101 LEU A 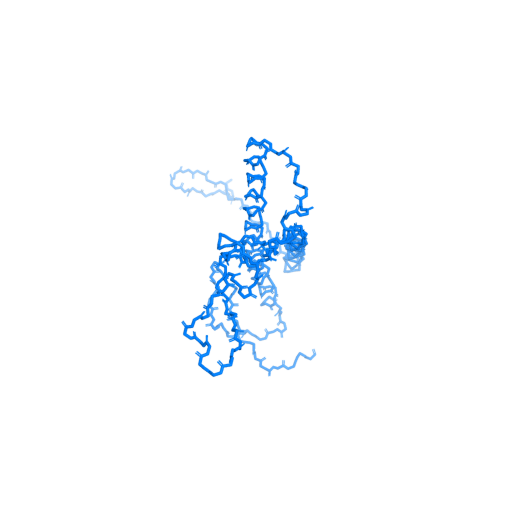C 1
ATOM 835 O O . LEU A 1 101 ? -20.315 -2.891 33.616 1.00 92.06 101 LEU A O 1
ATOM 839 N N . SER A 1 102 ? -20.848 -5.065 33.555 1.00 92.69 102 SER A N 1
ATOM 840 C CA . SER A 1 102 ? -20.020 -5.453 34.706 1.00 92.69 102 SER A CA 1
ATOM 841 C C . SER A 1 102 ? -18.528 -5.147 34.552 1.00 92.69 102 SER A C 1
ATOM 843 O O . SER A 1 102 ? -17.810 -5.048 35.546 1.00 92.69 102 SER A O 1
ATOM 845 N N . ASP A 1 103 ? -18.034 -5.088 33.314 1.00 90.38 103 ASP A N 1
ATOM 846 C CA . ASP A 1 103 ? -16.627 -4.817 33.017 1.00 90.38 103 ASP A CA 1
ATOM 847 C C . ASP A 1 103 ? -16.372 -3.315 32.877 1.00 90.38 103 ASP A C 1
ATOM 849 O O . ASP A 1 103 ? -15.285 -2.854 33.216 1.00 90.38 103 ASP A O 1
ATOM 853 N N . LEU A 1 104 ? -17.378 -2.547 32.439 1.00 88.81 104 LEU A N 1
ATOM 854 C CA . LEU A 1 104 ? -17.346 -1.083 32.441 1.00 88.81 104 LEU A CA 1
ATOM 855 C C . LEU A 1 104 ? -17.225 -0.534 33.864 1.00 88.81 104 LEU A C 1
ATOM 857 O O . LEU A 1 104 ? -16.411 0.356 34.084 1.00 88.81 104 LEU A O 1
ATOM 861 N N . ASP A 1 105 ? -17.941 -1.119 34.828 1.00 88.69 105 ASP A N 1
ATOM 862 C CA . ASP A 1 105 ? -17.883 -0.704 36.238 1.00 88.69 105 ASP A CA 1
ATOM 863 C C . ASP A 1 105 ? -16.492 -0.907 36.864 1.00 88.69 105 ASP A C 1
ATOM 865 O O . ASP A 1 105 ? -16.095 -0.196 37.786 1.00 88.69 105 ASP A O 1
ATOM 869 N N . LYS A 1 106 ? -15.723 -1.878 36.355 1.00 91.75 106 LYS A N 1
ATOM 870 C CA . LYS A 1 106 ? -14.356 -2.177 36.815 1.00 91.75 106 LYS A CA 1
ATOM 871 C C . LYS A 1 106 ? -13.294 -1.353 36.089 1.00 91.75 106 LYS A C 1
ATOM 873 O O . LYS A 1 106 ? -12.126 -1.377 36.483 1.00 91.75 106 LYS A O 1
ATOM 878 N N . LEU A 1 107 ? -13.660 -0.681 35.000 1.00 87.75 107 LEU A N 1
ATOM 879 C CA . LEU A 1 107 ? -12.712 -0.016 34.123 1.00 87.75 107 LEU A CA 1
ATOM 880 C C . LEU A 1 107 ? -12.346 1.358 34.695 1.00 87.75 107 LEU A C 1
ATOM 882 O O . LEU A 1 107 ? -13.115 2.311 34.617 1.00 87.75 107 LEU A O 1
ATOM 886 N N . SER A 1 108 ? -11.136 1.484 35.235 1.00 86.62 108 SER A N 1
ATOM 887 C CA . SER A 1 108 ? -10.574 2.794 35.568 1.00 86.62 108 SER A CA 1
ATOM 888 C C . SER A 1 108 ? -9.962 3.407 34.310 1.00 86.62 108 SER A C 1
ATOM 890 O O . SER A 1 108 ? -8.956 2.916 33.790 1.00 86.62 108 SER A O 1
ATOM 892 N N . LEU A 1 109 ? -10.600 4.453 33.787 1.00 84.94 109 LEU A N 1
ATOM 893 C CA . LEU A 1 109 ? -10.076 5.227 32.668 1.00 84.94 109 LEU A CA 1
ATOM 894 C C . LEU A 1 109 ? -9.292 6.436 33.196 1.00 84.94 109 LEU A C 1
ATOM 896 O O . LEU A 1 109 ? -9.741 7.079 34.143 1.00 84.94 109 LEU A O 1
ATOM 900 N N . PRO A 1 110 ? -8.135 6.765 32.599 1.00 85.75 110 PRO A N 1
ATOM 901 C CA . PRO A 1 110 ? -7.446 8.006 32.914 1.00 85.75 110 PRO A CA 1
ATOM 902 C C . PRO A 1 110 ? -8.261 9.201 32.407 1.00 85.75 110 PRO A C 1
ATOM 904 O O . PRO A 1 110 ? -8.795 9.154 31.297 1.00 85.75 110 PRO A O 1
ATOM 907 N N . ASP A 1 111 ? -8.294 10.286 33.181 1.00 85.62 111 ASP A N 1
ATOM 908 C CA . ASP A 1 111 ? -8.824 11.565 32.707 1.00 85.62 111 ASP A CA 1
ATOM 909 C C . ASP A 1 111 ? -7.870 12.150 31.663 1.00 85.62 111 ASP A C 1
ATOM 911 O O . ASP A 1 111 ? -6.721 12.503 31.944 1.00 85.62 111 ASP A O 1
ATOM 915 N N . ILE A 1 112 ? -8.342 12.215 30.421 1.00 87.50 112 ILE A N 1
ATOM 916 C CA . ILE A 1 112 ? -7.610 12.775 29.287 1.00 87.50 112 ILE A CA 1
ATOM 917 C C . ILE A 1 112 ? -8.306 14.077 28.901 1.00 87.50 112 ILE A C 1
ATOM 919 O O . ILE A 1 112 ? -9.517 14.090 28.701 1.00 87.50 112 ILE A O 1
ATOM 923 N N . SER A 1 113 ? -7.546 15.164 28.752 1.00 92.06 113 SER A N 1
ATOM 924 C CA . SER A 1 113 ? -8.104 16.438 28.292 1.00 92.06 113 SER A CA 1
ATOM 925 C C . SER A 1 113 ? -8.614 16.356 26.848 1.00 92.06 113 SER A C 1
ATOM 927 O O . SER A 1 113 ? -8.055 15.640 26.008 1.00 92.06 113 SER A O 1
ATOM 929 N N . ASP A 1 114 ? -9.631 17.154 26.521 1.00 92.19 114 ASP A N 1
ATOM 930 C CA . ASP A 1 114 ? -10.185 17.226 25.162 1.00 92.19 114 ASP A CA 1
ATOM 931 C C . ASP A 1 114 ? -9.124 17.614 24.119 1.00 92.19 114 ASP A C 1
ATOM 933 O O . ASP A 1 114 ? -9.079 17.070 23.012 1.00 92.19 114 ASP A O 1
ATOM 937 N N . GLU A 1 115 ? -8.192 18.494 24.492 1.00 93.31 115 GLU A N 1
ATOM 938 C CA . GLU A 1 115 ? -7.059 18.872 23.644 1.00 93.31 115 GLU A CA 1
ATOM 939 C C . GLU A 1 115 ? -6.141 17.681 23.337 1.00 93.31 115 GLU A C 1
ATOM 941 O O . GLU A 1 115 ? -5.696 17.497 22.195 1.00 93.31 115 GLU A O 1
ATOM 946 N N . ALA A 1 116 ? -5.873 16.837 24.338 1.00 92.00 116 ALA A N 1
ATOM 947 C CA . ALA A 1 116 ? -5.073 15.637 24.155 1.00 92.00 116 ALA A CA 1
ATOM 948 C C . ALA A 1 116 ? -5.789 14.643 23.226 1.00 92.00 116 ALA A C 1
ATOM 950 O O . ALA A 1 116 ? -5.144 14.117 22.311 1.00 92.00 116 ALA A O 1
ATOM 951 N N . LEU A 1 117 ? -7.107 14.461 23.369 1.00 90.75 117 LEU A N 1
ATOM 952 C CA . LEU A 1 117 ? -7.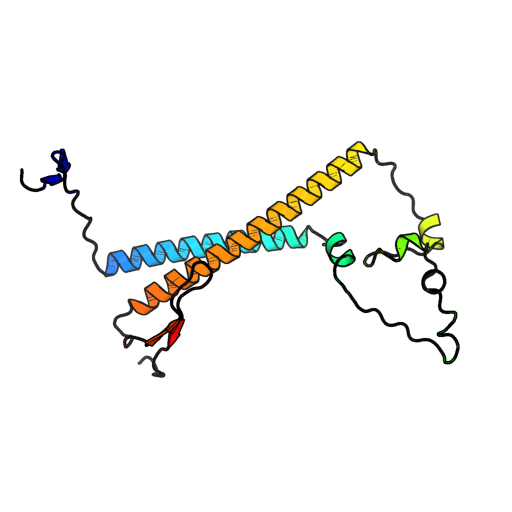916 13.623 22.474 1.00 90.75 117 LEU A CA 1
ATOM 953 C C . LEU A 1 117 ? -7.866 14.113 21.021 1.00 90.75 117 LEU A C 1
ATOM 955 O O . LEU A 1 117 ? -7.603 13.322 20.108 1.00 90.75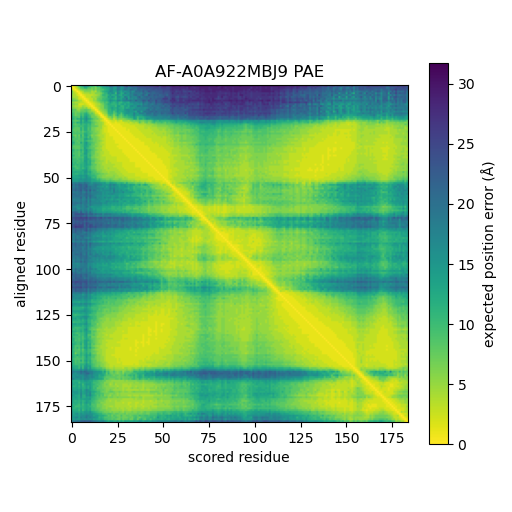 117 LEU A O 1
ATOM 959 N N . GLU A 1 118 ? -8.044 15.412 20.787 1.00 93.12 118 GLU A N 1
ATOM 960 C CA . GLU A 1 118 ? -7.954 15.995 19.444 1.00 93.12 118 GLU A CA 1
ATOM 961 C C . GLU A 1 118 ? -6.550 15.848 18.844 1.00 93.12 118 GLU A C 1
ATOM 963 O O . GLU A 1 118 ? -6.386 15.519 17.662 1.00 93.12 118 GLU A O 1
ATOM 968 N N . SER A 1 119 ? -5.506 16.004 19.660 1.00 93.94 119 SER A N 1
ATOM 969 C CA . SER A 1 119 ? -4.129 15.777 19.216 1.00 93.94 119 SER A CA 1
ATOM 970 C C . SER A 1 119 ? -3.890 14.319 18.787 1.00 93.94 119 SER A C 1
ATOM 972 O O . SER A 1 119 ? -3.226 14.071 17.773 1.00 93.94 119 SER A O 1
ATOM 974 N N . MET A 1 120 ? -4.467 13.347 19.506 1.00 90.25 120 MET A N 1
ATOM 975 C CA . MET A 1 120 ? -4.374 11.922 19.183 1.00 90.25 120 MET A CA 1
ATOM 976 C C . MET A 1 120 ? -5.121 11.591 17.889 1.00 90.25 120 MET A C 1
ATOM 978 O O . MET A 1 120 ? -4.556 10.916 17.023 1.00 90.25 120 MET A O 1
ATOM 982 N N . LYS A 1 121 ? -6.336 12.125 17.699 1.00 89.69 121 LYS A N 1
ATOM 983 C CA . LYS A 1 121 ? -7.098 11.977 16.446 1.00 89.69 121 LYS A CA 1
ATOM 984 C C . LYS A 1 121 ? -6.314 12.516 15.249 1.00 89.69 121 LYS A C 1
ATOM 986 O O . LYS A 1 121 ? -6.154 11.812 14.252 1.00 89.69 121 LYS A O 1
ATOM 991 N N . LYS A 1 122 ? -5.732 13.716 15.367 1.00 92.94 122 LYS A N 1
ATOM 992 C CA . LYS A 1 122 ? -4.895 14.315 14.309 1.00 92.94 122 LYS A CA 1
ATOM 993 C C . LYS A 1 122 ? -3.672 13.456 13.986 1.00 92.94 122 LYS A C 1
ATOM 995 O O . LYS A 1 122 ? -3.363 13.248 12.813 1.00 92.94 122 LYS A O 1
ATOM 1000 N N . LYS A 1 123 ? -2.970 12.930 14.998 1.00 91.44 123 LYS A N 1
ATOM 1001 C CA . LYS A 1 123 ? -1.832 12.009 14.796 1.00 91.44 123 LYS A CA 1
ATOM 1002 C C . LYS A 1 123 ? -2.269 10.743 14.056 1.00 91.44 123 LYS A C 1
ATOM 1004 O O . LYS A 1 123 ? -1.615 10.348 13.092 1.00 91.44 123 LYS A O 1
ATOM 1009 N N . LYS A 1 124 ? -3.397 10.154 14.453 1.00 89.06 124 LYS A N 1
ATOM 1010 C CA . LYS A 1 124 ? -3.975 8.968 13.813 1.00 89.06 124 LYS A CA 1
ATOM 1011 C C . LYS A 1 124 ? -4.316 9.229 12.342 1.00 89.06 124 LYS A C 1
ATOM 1013 O O . LYS A 1 124 ? -3.882 8.476 11.474 1.00 89.06 124 LYS A O 1
ATOM 1018 N N . GLN A 1 125 ? -5.002 10.333 12.043 1.00 90.44 125 GLN A N 1
ATOM 1019 C CA . GLN A 1 125 ? -5.348 10.722 10.672 1.00 90.44 125 GLN A CA 1
ATOM 1020 C C . GLN A 1 125 ? -4.103 10.932 9.799 1.00 90.44 125 GLN A C 1
ATOM 1022 O O . GLN A 1 125 ? -4.069 10.479 8.653 1.00 90.44 125 GLN A O 1
ATOM 1027 N N . LYS A 1 126 ? -3.049 11.555 10.346 1.00 93.00 126 LYS A N 1
ATOM 1028 C CA . LYS A 1 126 ? -1.764 11.708 9.647 1.00 93.00 126 LYS A CA 1
ATOM 1029 C C . LYS A 1 126 ? -1.182 10.351 9.249 1.00 93.00 126 LYS A C 1
ATOM 1031 O O . LYS A 1 126 ? -0.821 10.187 8.087 1.00 93.00 126 LYS A O 1
ATOM 1036 N N . ILE A 1 127 ? -1.165 9.377 10.160 1.00 92.06 127 ILE A N 1
ATOM 1037 C CA . ILE A 1 127 ? -0.656 8.022 9.887 1.00 92.06 127 ILE A CA 1
ATOM 1038 C C . ILE A 1 127 ? -1.478 7.328 8.792 1.00 92.06 127 ILE A C 1
ATOM 1040 O O . ILE A 1 127 ? -0.892 6.783 7.858 1.00 92.06 127 ILE A O 1
ATOM 1044 N N . TYR A 1 128 ? -2.814 7.395 8.844 1.00 91.69 128 TYR A N 1
ATOM 1045 C CA . TYR A 1 128 ? -3.663 6.837 7.780 1.00 91.69 128 TYR A CA 1
ATOM 1046 C C . TYR A 1 128 ? -3.397 7.495 6.420 1.00 91.69 128 TYR A C 1
ATOM 1048 O O . TYR A 1 128 ? -3.289 6.797 5.413 1.00 91.69 128 TYR A O 1
ATOM 1056 N N . SER A 1 129 ? -3.235 8.822 6.384 1.00 93.56 129 SER A N 1
ATOM 1057 C CA . SER A 1 129 ? -2.923 9.544 5.143 1.00 93.56 129 SER A CA 1
ATOM 1058 C C . SER A 1 129 ? -1.508 9.270 4.617 1.00 93.56 129 SER A C 1
ATOM 1060 O O . SER A 1 129 ? -1.284 9.288 3.409 1.00 93.56 129 SER A O 1
ATOM 1062 N N . GLU A 1 130 ? -0.537 9.004 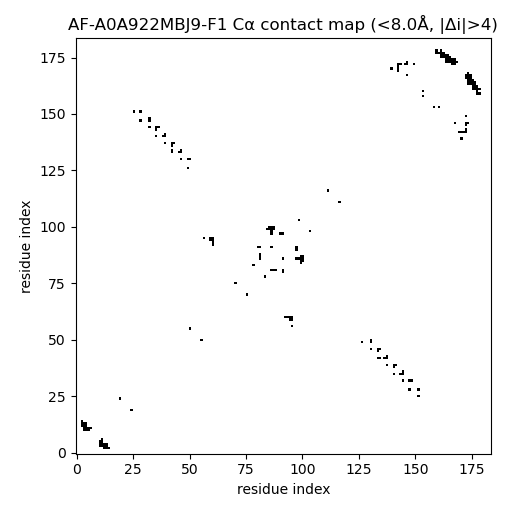5.498 1.00 94.88 130 GLU A N 1
ATOM 1063 C CA . GLU A 1 130 ? 0.787 8.527 5.090 1.00 94.88 130 GLU A CA 1
ATOM 1064 C C . GLU A 1 130 ? 0.661 7.133 4.475 1.00 94.88 130 GLU A C 1
ATOM 1066 O O . GLU A 1 130 ? 1.176 6.899 3.383 1.00 94.88 130 GLU A O 1
ATOM 1071 N N . LEU A 1 131 ? -0.053 6.223 5.143 1.00 94.50 131 LEU A N 1
ATOM 1072 C CA . LEU A 1 131 ? -0.245 4.853 4.682 1.00 94.50 131 LEU A CA 1
ATOM 1073 C C . LEU A 1 131 ? -0.911 4.801 3.299 1.00 94.50 131 LEU A C 1
ATOM 1075 O O . LEU A 1 131 ? -0.423 4.077 2.432 1.00 94.50 131 LEU A O 1
ATOM 1079 N N . SER A 1 132 ? -1.966 5.587 3.055 1.00 94.56 132 SER A N 1
ATOM 1080 C CA . SER A 1 132 ? -2.642 5.611 1.750 1.00 94.56 132 SER A CA 1
ATOM 1081 C C . SER A 1 132 ? -1.705 6.060 0.625 1.00 94.56 132 SER A C 1
ATOM 1083 O O . SER A 1 132 ? -1.562 5.356 -0.374 1.00 94.56 132 SER A O 1
ATOM 1085 N N . LYS A 1 133 ? -0.969 7.160 0.828 1.00 97.12 133 LYS A N 1
ATOM 1086 C CA . LYS A 1 133 ? 0.016 7.675 -0.139 1.00 97.12 133 LYS A CA 1
ATOM 1087 C C . LYS A 1 133 ? 1.144 6.679 -0.405 1.00 97.12 133 LYS A C 1
ATOM 1089 O O . LYS A 1 133 ? 1.634 6.572 -1.526 1.00 97.12 133 LYS A O 1
ATOM 1094 N N . ARG A 1 134 ? 1.586 5.953 0.626 1.00 96.88 134 ARG A N 1
ATOM 1095 C CA . ARG A 1 134 ? 2.618 4.911 0.499 1.00 96.88 134 ARG A CA 1
ATOM 1096 C C . ARG A 1 134 ? 2.117 3.747 -0.353 1.00 96.88 134 ARG A C 1
ATOM 1098 O O . ARG A 1 134 ? 2.843 3.305 -1.236 1.00 96.88 134 ARG A O 1
ATOM 1105 N N . ILE A 1 135 ? 0.881 3.295 -0.127 1.00 96.38 135 ILE A N 1
ATOM 1106 C CA . ILE A 1 135 ? 0.240 2.238 -0.924 1.00 96.38 135 ILE A CA 1
ATOM 1107 C C . ILE A 1 135 ? 0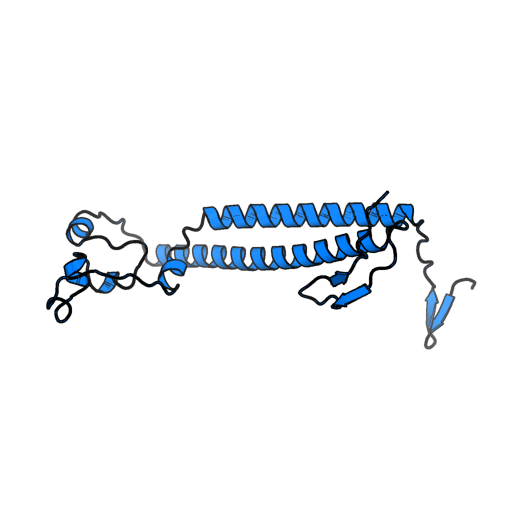.108 2.665 -2.390 1.00 96.38 135 ILE A C 1
ATOM 1109 O O . ILE A 1 135 ? 0.412 1.882 -3.284 1.00 96.38 135 ILE A O 1
ATOM 1113 N N . GLU A 1 136 ? -0.312 3.900 -2.658 1.00 96.50 136 GLU A N 1
ATOM 1114 C CA . GLU A 1 136 ? -0.384 4.431 -4.026 1.00 96.50 136 GLU A CA 1
ATOM 1115 C C . GLU A 1 136 ? 0.990 4.452 -4.699 1.00 96.50 136 GLU A C 1
ATOM 1117 O O . GLU A 1 136 ? 1.144 3.943 -5.809 1.00 96.50 136 GLU A O 1
ATOM 1122 N N . ARG A 1 137 ? 2.016 4.941 -3.995 1.00 97.06 137 ARG A N 1
ATOM 1123 C CA . ARG A 1 137 ? 3.391 4.957 -4.505 1.00 97.06 137 ARG A CA 1
ATOM 1124 C C . ARG A 1 137 ? 3.932 3.556 -4.786 1.00 97.06 137 ARG A C 1
ATOM 1126 O O . ARG A 1 137 ? 4.625 3.362 -5.781 1.00 97.06 137 ARG A O 1
ATOM 1133 N N . GLU A 1 138 ? 3.649 2.581 -3.926 1.00 96.81 138 GLU A N 1
ATOM 1134 C CA . GLU A 1 138 ? 4.044 1.187 -4.158 1.00 96.81 138 GLU A CA 1
ATOM 1135 C C . GLU A 1 138 ? 3.412 0.649 -5.449 1.00 96.81 138 GLU A C 1
ATOM 1137 O O . GLU A 1 138 ? 4.129 0.086 -6.279 1.00 96.81 138 GLU A O 1
ATOM 1142 N N . LYS A 1 139 ? 2.120 0.923 -5.681 1.00 96.31 139 LYS A N 1
ATOM 1143 C CA . LYS A 1 139 ? 1.431 0.537 -6.921 1.00 96.31 139 LYS A CA 1
ATOM 1144 C C . LYS A 1 139 ? 2.078 1.170 -8.151 1.00 96.31 139 LYS A C 1
ATOM 1146 O O . LYS A 1 139 ? 2.318 0.477 -9.140 1.00 96.31 139 LYS A O 1
ATOM 1151 N N . GLU A 1 140 ? 2.393 2.463 -8.098 1.00 96.31 140 GLU A N 1
ATOM 1152 C CA . GLU A 1 140 ? 3.077 3.165 -9.192 1.00 96.31 140 GLU A CA 1
ATOM 1153 C C . GLU A 1 140 ? 4.453 2.555 -9.490 1.00 96.31 140 GLU A C 1
ATOM 1155 O O . GLU A 1 140 ? 4.766 2.257 -10.647 1.00 96.31 140 GLU A O 1
ATOM 1160 N N . LEU A 1 141 ? 5.254 2.298 -8.449 1.00 96.88 141 LEU A N 1
ATOM 1161 C CA . LEU A 1 141 ? 6.560 1.649 -8.581 1.00 96.88 141 LEU A CA 1
ATOM 1162 C C . LEU A 1 141 ? 6.435 0.240 -9.167 1.00 96.88 141 LEU A C 1
ATOM 1164 O O . LEU A 1 141 ? 7.246 -0.141 -10.010 1.00 96.88 141 LEU A O 1
ATOM 1168 N N . THR A 1 142 ? 5.403 -0.509 -8.780 1.00 96.75 142 THR A N 1
ATOM 1169 C CA . THR A 1 142 ? 5.114 -1.836 -9.333 1.00 96.75 142 THR A CA 1
ATOM 1170 C C . THR A 1 142 ? 4.813 -1.773 -10.831 1.00 96.75 142 THR A C 1
ATOM 1172 O O . THR A 1 142 ? 5.359 -2.569 -11.596 1.00 96.75 142 THR A O 1
ATOM 1175 N N . VAL A 1 143 ? 4.031 -0.793 -11.292 1.00 96.75 143 VAL A N 1
ATOM 1176 C CA . VAL A 1 143 ? 3.768 -0.605 -12.730 1.00 96.75 143 VAL A CA 1
ATOM 1177 C C . VAL A 1 143 ? 5.047 -0.236 -13.490 1.00 96.75 143 VAL A C 1
ATOM 1179 O O . VAL A 1 143 ? 5.291 -0.763 -14.579 1.00 96.75 143 VAL A O 1
ATOM 1182 N N . ILE A 1 144 ? 5.877 0.653 -12.935 1.00 96.19 144 ILE A N 1
ATOM 1183 C CA . ILE A 1 144 ? 7.157 1.056 -13.542 1.00 96.19 144 ILE A CA 1
ATOM 1184 C C . ILE A 1 144 ? 8.095 -0.149 -13.653 1.00 96.19 144 ILE A C 1
ATOM 1186 O O . ILE A 1 144 ? 8.640 -0.404 -14.729 1.00 96.19 144 ILE A O 1
ATOM 1190 N N . GLN A 1 145 ? 8.238 -0.920 -12.575 1.00 96.06 145 GLN A N 1
ATOM 1191 C CA . GLN A 1 145 ? 9.042 -2.136 -12.559 1.00 96.06 145 GLN A CA 1
ATOM 1192 C C . GLN A 1 145 ? 8.603 -3.109 -13.654 1.00 96.06 145 GLN A C 1
ATOM 1194 O O . GLN A 1 145 ? 9.433 -3.522 -14.459 1.00 96.06 145 GLN A O 1
ATOM 1199 N N . GLN A 1 146 ? 7.307 -3.422 -13.736 1.00 95.50 146 GLN A N 1
ATOM 1200 C CA . GLN A 1 146 ? 6.775 -4.341 -14.746 1.00 95.50 146 GLN A CA 1
ATOM 1201 C C . GLN A 1 146 ? 7.057 -3.853 -16.174 1.00 95.50 146 GLN A C 1
ATOM 1203 O O . GLN A 1 146 ? 7.427 -4.641 -17.045 1.00 95.50 146 GLN A O 1
ATOM 1208 N N . LYS A 1 147 ? 6.927 -2.543 -16.431 1.00 95.12 147 LYS A N 1
ATOM 1209 C CA . LYS A 1 147 ? 7.255 -1.947 -17.737 1.00 95.12 147 LYS A CA 1
ATOM 1210 C C . LYS A 1 147 ? 8.737 -2.098 -18.077 1.00 95.12 147 LYS A C 1
ATOM 1212 O O . LYS A 1 147 ? 9.059 -2.436 -19.217 1.00 95.12 147 LYS A O 1
ATOM 1217 N N . MET A 1 148 ? 9.628 -1.856 -17.117 1.00 94.69 148 MET A N 1
ATOM 1218 C CA . MET A 1 148 ? 11.074 -1.980 -17.324 1.00 94.69 148 MET A CA 1
ATOM 1219 C C . MET A 1 148 ? 11.515 -3.436 -17.488 1.00 94.69 148 MET A C 1
ATOM 1221 O O . MET A 1 148 ? 12.290 -3.736 -18.394 1.00 94.69 148 MET A O 1
ATOM 1225 N N . GLU A 1 149 ? 10.984 -4.349 -16.675 1.00 93.88 149 GLU A N 1
ATOM 1226 C CA . GLU A 1 149 ? 11.222 -5.792 -16.794 1.00 93.88 149 GLU A CA 1
ATOM 1227 C C . GLU A 1 149 ? 10.828 -6.292 -18.180 1.00 93.88 149 GLU A C 1
ATOM 1229 O O . GLU A 1 149 ? 11.621 -6.934 -18.870 1.00 93.88 149 GLU A O 1
ATOM 1234 N N . LEU A 1 150 ? 9.630 -5.928 -18.633 1.00 92.25 150 LEU A N 1
ATOM 1235 C CA . LEU A 1 150 ? 9.140 -6.296 -19.949 1.00 92.25 150 LEU A CA 1
ATOM 1236 C C . LEU A 1 150 ? 9.978 -5.683 -21.075 1.00 92.25 150 LEU A C 1
ATOM 1238 O O . LEU A 1 150 ? 10.321 -6.389 -22.019 1.00 92.25 150 LEU A O 1
ATOM 1242 N N . LYS A 1 151 ? 10.362 -4.403 -20.974 1.00 90.62 151 LYS A N 1
ATOM 1243 C CA . LYS A 1 151 ? 11.266 -3.763 -21.945 1.00 90.62 151 LYS A CA 1
ATOM 1244 C C . LYS A 1 151 ? 12.587 -4.528 -22.046 1.00 90.62 151 LYS A C 1
ATOM 1246 O O . LYS A 1 151 ? 13.023 -4.822 -23.156 1.00 90.62 151 LYS A O 1
ATOM 1251 N N . ARG A 1 152 ? 13.171 -4.919 -20.910 1.00 90.44 152 ARG A N 1
ATOM 1252 C CA . ARG A 1 152 ? 14.392 -5.733 -20.860 1.00 90.44 152 ARG A CA 1
ATOM 1253 C C . ARG A 1 152 ? 14.191 -7.095 -21.529 1.00 90.44 152 ARG A C 1
ATOM 1255 O O . ARG A 1 152 ? 15.040 -7.516 -22.307 1.00 90.44 152 ARG A O 1
ATOM 1262 N N . HIS A 1 153 ? 13.068 -7.767 -21.272 1.00 88.94 153 HIS A N 1
ATOM 1263 C CA . HIS A 1 153 ? 12.748 -9.048 -21.909 1.00 88.94 153 HIS A CA 1
ATOM 1264 C C . HIS A 1 153 ? 12.555 -8.927 -23.427 1.00 88.94 153 HIS A C 1
ATOM 1266 O O . HIS A 1 153 ? 12.997 -9.801 -24.161 1.00 88.94 153 HIS A O 1
ATOM 1272 N N . LEU A 1 154 ? 11.953 -7.840 -23.914 1.00 89.25 154 LEU A N 1
ATOM 1273 C CA . LEU A 1 154 ? 11.763 -7.597 -25.350 1.00 89.25 154 LEU A CA 1
ATOM 1274 C C . LEU A 1 154 ? 13.066 -7.258 -26.092 1.00 89.25 154 LEU A C 1
ATOM 1276 O O . LEU A 1 154 ? 13.124 -7.406 -27.309 1.00 89.25 154 LEU A O 1
ATOM 1280 N N . GLN A 1 155 ? 14.100 -6.799 -25.381 1.00 85.62 155 GLN A N 1
ATOM 1281 C CA . GLN A 1 155 ? 15.424 -6.516 -25.947 1.00 85.62 155 GLN A CA 1
ATOM 1282 C C . GLN A 1 155 ? 16.333 -7.752 -26.038 1.00 85.62 155 GLN A C 1
ATOM 1284 O O . GLN A 1 155 ? 17.450 -7.659 -26.558 1.00 85.62 155 GLN A O 1
ATOM 1289 N N . ASP A 1 156 ? 15.894 -8.904 -25.526 1.00 82.25 156 ASP A N 1
ATOM 1290 C CA . ASP A 1 156 ? 16.646 -10.149 -25.638 1.00 82.25 156 ASP A CA 1
ATOM 1291 C C . ASP A 1 156 ? 16.589 -10.684 -27.078 1.00 82.25 156 ASP A C 1
ATOM 1293 O O . ASP A 1 156 ? 15.526 -10.986 -27.618 1.00 82.25 156 ASP A O 1
ATOM 1297 N N . VAL A 1 157 ? 17.763 -10.813 -27.697 1.00 72.06 157 VAL A N 1
ATOM 1298 C CA . VAL A 1 157 ? 17.935 -11.197 -29.108 1.00 72.06 157 VAL A CA 1
ATOM 1299 C C . VAL A 1 157 ? 17.485 -12.641 -29.355 1.00 72.06 157 VAL A C 1
ATOM 1301 O O . VAL A 1 157 ? 17.116 -12.993 -30.470 1.00 72.06 157 VAL A O 1
ATOM 1304 N N . LYS A 1 158 ? 17.490 -13.483 -28.312 1.00 76.19 158 LYS A N 1
ATOM 1305 C CA . LYS A 1 158 ? 17.132 -14.907 -28.405 1.00 76.19 158 LYS A CA 1
ATOM 1306 C C . LYS A 1 158 ? 15.625 -15.157 -28.504 1.00 76.19 158 LYS A C 1
ATOM 1308 O O . LYS A 1 158 ? 15.214 -16.297 -28.710 1.00 76.19 158 LYS A O 1
ATOM 1313 N N . ILE A 1 159 ? 14.796 -14.135 -28.303 1.00 75.75 159 ILE A N 1
ATOM 1314 C CA . ILE A 1 159 ? 13.345 -14.287 -28.208 1.00 75.75 159 ILE A CA 1
ATOM 1315 C C . ILE A 1 159 ? 12.700 -13.895 -29.542 1.00 75.75 159 ILE A C 1
ATOM 1317 O O . ILE A 1 159 ? 12.929 -12.802 -30.059 1.00 75.75 159 ILE A O 1
ATOM 1321 N N . MET A 1 160 ? 11.859 -14.773 -30.102 1.00 81.44 160 MET A N 1
ATOM 1322 C CA . MET A 1 160 ? 11.024 -14.411 -31.252 1.00 81.44 160 MET A CA 1
ATOM 1323 C C . MET A 1 160 ? 10.068 -13.284 -30.862 1.00 81.44 160 MET A C 1
ATOM 1325 O O . MET A 1 160 ? 9.491 -13.307 -29.774 1.00 81.44 160 MET A O 1
ATOM 1329 N N . LYS A 1 161 ? 9.892 -12.304 -31.756 1.00 84.44 161 LYS A N 1
ATOM 1330 C CA . LYS A 1 161 ? 9.083 -11.106 -31.493 1.00 84.44 161 LYS A CA 1
ATOM 1331 C C . LYS A 1 161 ? 7.672 -11.508 -31.026 1.00 84.44 161 LYS A C 1
ATOM 1333 O O . LYS A 1 161 ? 6.922 -12.083 -31.817 1.00 84.44 161 LYS A O 1
ATOM 1338 N N . PRO A 1 162 ? 7.297 -11.232 -29.765 1.00 90.06 162 PRO A N 1
ATOM 1339 C CA . PRO A 1 162 ? 6.012 -11.661 -29.231 1.00 90.06 162 PRO A CA 1
ATOM 1340 C C . PRO A 1 162 ? 4.868 -10.785 -29.754 1.00 90.06 162 PRO A C 1
ATOM 1342 O O . PRO A 1 162 ? 5.055 -9.606 -30.070 1.00 90.06 162 PRO A O 1
ATOM 1345 N N . LYS A 1 163 ? 3.652 -11.339 -29.805 1.00 92.00 163 LYS A N 1
ATOM 1346 C CA . LYS A 1 163 ? 2.458 -10.600 -30.239 1.00 92.00 163 LYS A CA 1
ATOM 1347 C C . LYS A 1 163 ? 1.965 -9.707 -29.102 1.00 92.00 163 LYS A C 1
ATOM 1349 O O . LYS A 1 163 ? 1.692 -10.191 -28.006 1.00 92.00 163 LYS A O 1
ATOM 1354 N N . ARG A 1 164 ? 1.817 -8.403 -29.345 1.00 94.00 164 ARG A N 1
ATOM 1355 C CA . ARG A 1 164 ? 1.232 -7.481 -28.359 1.00 94.00 164 ARG A CA 1
ATOM 1356 C C . ARG A 1 164 ? -0.280 -7.701 -28.277 1.00 94.00 164 ARG A C 1
ATOM 1358 O O . ARG A 1 164 ? -0.966 -7.521 -29.278 1.00 94.00 164 ARG A O 1
ATOM 1365 N N . LEU A 1 165 ? -0.786 -8.059 -27.097 1.00 94.19 165 LEU A N 1
ATOM 1366 C CA . LEU A 1 165 ? -2.221 -8.235 -26.839 1.00 94.19 165 LEU A CA 1
ATOM 1367 C C . LEU A 1 165 ? -2.868 -6.947 -26.327 1.00 94.19 165 LEU A C 1
ATOM 1369 O O . LEU A 1 165 ? -3.943 -6.575 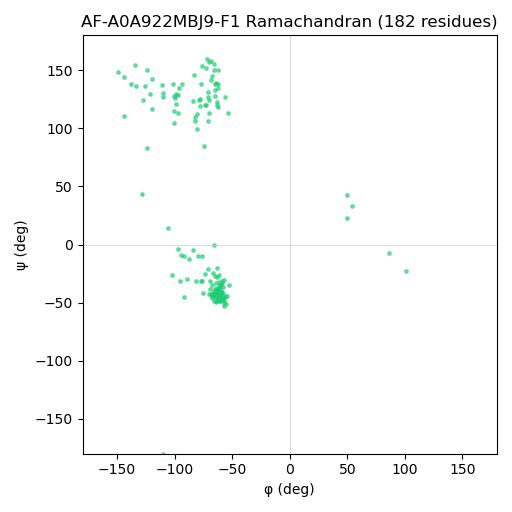-26.787 1.00 94.19 165 LEU A O 1
ATOM 1373 N N . LYS A 1 166 ? -2.214 -6.262 -25.380 1.00 94.56 166 LYS A N 1
ATOM 1374 C CA . LYS A 1 166 ? -2.712 -5.010 -24.791 1.00 94.56 166 LYS A CA 1
ATOM 1375 C C . LYS A 1 166 ? -1.602 -3.958 -24.731 1.00 94.56 166 LYS A C 1
ATOM 1377 O O . LYS A 1 166 ? -0.471 -4.299 -24.366 1.00 94.56 166 LYS A O 1
ATOM 1382 N N . PRO A 1 167 ? -1.888 -2.693 -25.090 1.00 93.88 167 PRO A N 1
ATOM 1383 C CA . PRO A 1 167 ? -0.937 -1.606 -24.904 1.00 93.88 167 PRO A CA 1
ATOM 1384 C C . PRO A 1 167 ? -0.748 -1.307 -23.411 1.00 93.88 167 PRO A C 1
ATOM 1386 O O . PRO A 1 167 ? -1.596 -1.636 -22.585 1.00 93.88 167 PRO A O 1
ATOM 1389 N N . GLY A 1 168 ? 0.378 -0.684 -23.065 1.00 91.56 168 GLY A N 1
ATOM 1390 C CA . GLY A 1 168 ? 0.627 -0.235 -21.698 1.00 91.56 168 GLY A CA 1
ATOM 1391 C C . GLY A 1 168 ? -0.164 1.034 -21.411 1.00 91.56 168 GLY A C 1
ATOM 1392 O O . GLY A 1 168 ? -0.207 1.934 -22.247 1.00 91.56 168 GLY A O 1
ATOM 1393 N N . THR A 1 169 ? -0.757 1.121 -20.226 1.00 94.00 169 THR A N 1
ATOM 1394 C CA . THR A 1 169 ? -1.466 2.317 -19.751 1.00 94.00 169 THR A CA 1
ATOM 1395 C C . THR A 1 169 ? -0.683 2.980 -18.619 1.00 94.00 169 THR A C 1
ATOM 1397 O O . THR A 1 169 ? 0.388 2.516 -18.223 1.00 94.00 169 THR A O 1
ATOM 1400 N N . LYS A 1 170 ? -1.186 4.089 -18.064 1.00 91.31 170 LYS A N 1
ATOM 1401 C CA . LYS A 1 170 ? -0.600 4.679 -16.846 1.00 91.31 170 LYS A CA 1
ATOM 1402 C C . LYS A 1 170 ? -0.653 3.704 -15.662 1.00 91.31 170 LYS A C 1
ATOM 1404 O O . LYS A 1 170 ? 0.297 3.641 -14.897 1.00 91.31 170 LYS A O 1
ATOM 1409 N N . SER A 1 171 ? -1.715 2.905 -15.585 1.00 91.56 171 SER A N 1
ATOM 1410 C CA . SER A 1 171 ? -2.004 1.974 -14.491 1.00 91.56 171 SER A CA 1
ATOM 1411 C C . SER A 1 171 ? -1.517 0.540 -14.711 1.00 91.56 171 SER A C 1
ATOM 1413 O O . SER A 1 171 ? -1.592 -0.261 -13.786 1.00 91.56 171 SER A O 1
ATOM 1415 N N . SER A 1 172 ? -1.052 0.176 -15.910 1.00 93.19 172 SER A N 1
ATOM 1416 C CA . SER A 1 172 ? -0.653 -1.205 -16.209 1.00 93.19 172 SER A CA 1
ATOM 1417 C C . SER A 1 172 ? 0.474 -1.294 -17.237 1.00 93.19 172 SER A C 1
ATOM 1419 O O . SER A 1 172 ? 0.601 -0.456 -18.137 1.00 93.19 172 SER A O 1
ATOM 1421 N N . ALA A 1 173 ? 1.315 -2.317 -17.102 1.00 94.44 173 ALA A N 1
ATOM 1422 C CA . ALA A 1 173 ? 2.314 -2.656 -18.108 1.00 94.44 173 ALA A CA 1
ATOM 1423 C C . ALA A 1 173 ? 1.656 -3.294 -19.353 1.00 94.44 173 ALA A C 1
ATOM 1425 O O . ALA A 1 173 ? 0.594 -3.907 -19.241 1.00 94.44 173 ALA A O 1
ATOM 1426 N N . PRO A 1 174 ? 2.258 -3.155 -20.552 1.00 94.75 174 PRO A N 1
ATOM 1427 C CA . PRO A 1 174 ? 1.736 -3.807 -21.749 1.00 94.75 174 PRO A CA 1
ATOM 1428 C C . PRO A 1 174 ? 1.758 -5.332 -21.610 1.00 94.75 174 PRO A C 1
ATOM 1430 O O . PRO A 1 174 ? 2.631 -5.891 -20.954 1.00 94.75 174 PRO A O 1
ATOM 1433 N N . VAL A 1 175 ? 0.829 -6.017 -22.274 1.00 94.38 175 VAL A N 1
ATOM 1434 C CA . VAL A 1 175 ? 0.744 -7.484 -22.237 1.00 94.38 175 VAL A CA 1
ATOM 1435 C C . VAL A 1 175 ? 1.139 -8.050 -23.592 1.00 94.38 175 VAL A C 1
ATOM 1437 O O . VAL A 1 175 ? 0.579 -7.667 -24.624 1.00 94.38 175 VAL A O 1
ATOM 1440 N N . TYR A 1 176 ? 2.087 -8.984 -23.576 1.00 93.25 176 TYR A N 1
ATOM 1441 C CA . TYR A 1 176 ? 2.582 -9.684 -24.756 1.00 93.25 176 TYR A CA 1
ATOM 1442 C C . TYR A 1 176 ? 2.352 -11.185 -24.626 1.00 93.25 176 TYR A C 1
ATOM 1444 O O . TYR A 1 176 ? 2.514 -11.761 -23.553 1.00 93.25 176 TYR A O 1
ATOM 1452 N N . GLN A 1 177 ? 2.007 -11.812 -25.744 1.00 92.19 177 GLN A N 1
ATOM 1453 C CA . GLN A 1 177 ? 1.933 -13.254 -25.889 1.00 92.19 177 GLN A CA 1
ATOM 1454 C C . GLN A 1 177 ? 3.231 -13.753 -26.520 1.00 92.19 177 GLN A C 1
ATOM 1456 O O . GLN A 1 177 ? 3.529 -13.458 -27.681 1.00 92.19 177 GLN A O 1
ATOM 1461 N N . PHE A 1 178 ? 4.002 -14.503 -25.740 1.00 89.69 178 PHE A N 1
ATOM 1462 C CA . PHE A 1 178 ? 5.186 -15.201 -26.224 1.00 89.69 178 PHE A CA 1
ATOM 1463 C C . PHE A 1 178 ? 4.773 -16.523 -26.867 1.00 89.69 178 PHE A C 1
ATOM 1465 O O . PHE A 1 178 ? 3.814 -17.162 -26.431 1.00 89.69 178 PHE A O 1
ATOM 1472 N N . GLN A 1 179 ? 5.490 -16.929 -27.913 1.00 87.38 179 GLN A N 1
ATOM 1473 C CA . GLN A 1 179 ? 5.292 -18.250 -28.500 1.00 87.38 179 GLN A CA 1
ATOM 1474 C C . GLN A 1 179 ? 5.666 -19.324 -27.476 1.00 87.38 179 GLN A C 1
ATOM 1476 O O . GLN A 1 179 ? 6.660 -19.188 -26.759 1.00 87.38 179 GLN A O 1
ATOM 1481 N N . TYR A 1 180 ? 4.866 -20.387 -27.410 1.00 88.31 180 TYR A N 1
ATOM 1482 C CA . TYR A 1 180 ? 5.113 -21.507 -26.512 1.00 88.31 180 TYR A CA 1
ATOM 1483 C C . TYR A 1 180 ? 6.268 -22.355 -27.049 1.00 88.31 180 TYR A C 1
ATOM 1485 O O . TYR A 1 180 ? 6.076 -23.313 -27.792 1.00 88.31 180 TYR A O 1
ATOM 1493 N N . MET A 1 181 ? 7.491 -21.950 -26.716 1.00 84.81 181 MET A N 1
ATOM 1494 C CA . MET A 1 181 ? 8.713 -22.647 -27.092 1.00 84.81 181 MET A CA 1
ATOM 1495 C C . MET A 1 181 ? 9.676 -22.683 -25.914 1.00 84.81 181 MET A C 1
ATOM 1497 O O . MET A 1 181 ? 9.875 -21.687 -25.213 1.00 84.81 181 MET A O 1
ATOM 1501 N N . ARG A 1 182 ? 10.311 -23.837 -25.714 1.00 83.75 182 ARG A N 1
ATOM 1502 C CA . ARG A 1 182 ? 11.343 -23.995 -24.693 1.00 83.75 182 ARG A CA 1
ATOM 1503 C C . ARG A 1 182 ? 12.599 -23.237 -25.121 1.00 83.75 182 ARG A C 1
ATOM 1505 O O . ARG A 1 182 ? 13.081 -23.415 -26.238 1.00 83.75 182 ARG A O 1
ATOM 1512 N N . LYS A 1 183 ? 13.155 -22.429 -24.216 1.00 80.81 183 LYS A N 1
ATOM 1513 C CA . LYS A 1 183 ? 14.499 -21.868 -24.399 1.00 80.81 183 LYS A CA 1
ATOM 1514 C C . LYS A 1 183 ? 15.497 -23.033 -24.422 1.00 80.81 183 LYS A C 1
ATOM 1516 O O . LYS A 1 183 ? 15.482 -23.853 -23.502 1.00 80.81 183 LYS A O 1
ATOM 1521 N N . LYS A 1 184 ? 16.271 -23.145 -25.501 1.00 74.69 184 LYS A N 1
ATOM 1522 C CA . LYS A 1 184 ? 17.384 -24.097 -25.583 1.00 74.69 184 LYS A CA 1
ATOM 1523 C C . LYS A 1 184 ? 18.545 -23.616 -24.726 1.00 74.69 184 LYS A C 1
ATOM 1525 O O . LYS A 1 184 ? 18.784 -22.385 -24.717 1.00 74.69 184 LYS A O 1
#

Sequence (184 aa):
MINSRVKDGEHHEVEKEDEHSKEQVKLMQTQDLKYINMKRTIESRRINRLQAQLHMTDVAEVTPNTHTFFVEEGEEKDFDLAKRLDTHPALLGRKSNRPRLSDLDKLSLPDISDEALESMKKKKQKIYSELSKRIEREKELTVIQQKMELKRHLQDVKIMKPKRLKPGTKSSAPVYQFQYMRKK

Solvent-accessible surface area (backbone atoms only — not comparable to full-atom values): 11440 Å² total; per-residue (Å²): 133,88,54,60,47,76,56,98,88,43,81,39,74,56,77,77,78,85,86,71,54,76,63,56,52,51,50,52,53,50,52,53,50,52,52,50,52,50,52,36,51,53,42,51,54,49,46,54,53,53,50,72,72,46,84,54,59,73,58,57,44,71,50,89,79,91,83,86,83,89,73,62,94,81,51,71,84,76,65,50,70,38,70,77,59,45,30,58,70,87,41,67,72,43,72,88,68,71,65,33,55,80,51,54,78,69,56,85,75,81,93,71,54,71,68,57,53,52,51,50,53,52,52,52,52,51,51,54,56,49,47,52,55,45,54,53,49,36,54,53,44,50,29,51,46,49,40,51,53,49,53,56,60,71,67,41,84,90,56,76,87,53,50,77,77,42,79,58,54,96,85,37,47,54,42,66,47,66,76,97,66,82,85,128

Radius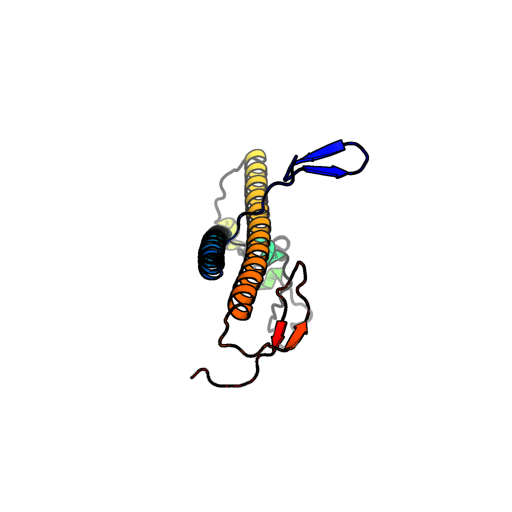 of gyration: 30.11 Å; Cα contacts (8 Å, |Δi|>4): 111; chains: 1; bounding box: 70×56×75 Å

Nearest PDB structures (foldseek):
  7mqa-assembly1_SY  TM=8.555E-01  e=5.384E-13  Homo sapiens
  7mq9-assembly1_SY  TM=8.509E-01  e=1.128E-11  Homo sapiens
  7ajt-assembly1_UK  TM=7.432E-01  e=6.689E-07  Saccharomyces cerevisiae S288C

Organism: Spodoptera exigua (NCBI:txid7107)

Secondary structure (DSSP, 8-state):
--SEEEETTEEEE-PPPPP--HHHHHHHHHHHHHHHHHHHHHHHHHHHHHHHH---HHHHHHS----PPP--TTGGGG--HHHHTT--GGGTT-SS----HHHHTT-------HHHHHHHHHHHHHHHHHHHHHHHHHHHHHHHHHHHHHHHHHT-TTS--PEEEE---SSS--EEE--S----

pLDDT: mean 88.84, std 7.34, range [51.22, 97.88]

Mean predicted aligned error: 9.09 Å